Protein 2VEC (pdb70)

Nearest PDB structures (foldseek):
  2vec-assembly1_A  TM=1.004E+00  e=3.385E-46  Escherichia coli
  6uts-assembly1_A  TM=8.144E-01  e=4.642E-18  Escherichia coli K-12
  1tq5-assembly1_A  TM=8.074E-01  e=2.323E-17  Escherichia coli
  4b29-assembly1_A  TM=7.030E-01  e=9.101E-03  Roseovarius nubinhibens ISM
  5cu1-assembly1_A  TM=5.517E-01  e=5.614E-03  Ruegeria pomeroyi DSS-3

CATH classification: 2.60.120.10 (+1 more: 2.60.120.10)

Sequence (226 aa):
ARQCGQADYGWLQARYTFSFGHYFDPKLLGYASLRVLNQEVLAPGAAFQPRTYPKVDILNVILDGEAEYRDSEGNHVQASAGEALLLSTQPGVSYSEHNLSKDKPLTRMQLWLDAPQRENPLIQKLALNMGKQQLIASPEGAMGSLQLRQQVWLHHIVLDKGESANFQLHGPRAYLQSIHHGKFHALTHHEEKAALTCGDGAFIRDEANITLVADSPLRALLIDLPV

Radius of gyration: 17.03 Å; Cα contacts (8 Å, |Δi|>4): 639; chains: 1; bounding box: 42×50×39 Å

B-factor: mean 39.56, std 14.58, range [19.41, 97.97]

Secondary structure (DSSP, 8-state):
----SSS-TTGGG--EEEE-PPP-BTTB-S---EEEEEEEEE-TT-EEEEE--SSEEEEEEEEESEEEEEETTS-EEEEETTEEEEE---TT--EEEEE--SSS-EEEEEEEEE---S---SEEEEE---SSEEEEEESS-GGGPEEPSSS-EEEEEEE-TT-EEEEE-SSSEEEEEEEES-EEEEETTEEEEEE-TT-EEEEES-SEEEEEESSSEEEEEEEE--

Organism: Escherichia coli (strain K12) (NCBI:txid83333)

Structure (mmCIF, N/CA/C/O backbone):
data_2VEC
#
_entry.id   2VEC
#
_cell.length_a   57.648
_cell.length_b   57.648
_cell.length_c   162.092
_cell.angle_alpha   90.00
_cell.angle_beta   90.00
_cell.angle_gamma   90.00
#
_symmetry.space_group_name_H-M   'P 43 21 2'
#
loop_
_entity.id
_entity.type
_entity.pdbx_description
1 polymer 'PIRIN-LIKE PROTEIN YHAK'
2 non-polymer 'CHLORIDE ION'
3 water water
#
loop_
_atom_site.group_PDB
_atom_site.id
_atom_site.type_symbol
_atom_site.label_atom_id
_atom_site.label_alt_id
_atom_site.label_comp_id
_atom_site.label_asym_id
_atom_site.label_entity_id
_atom_site.label_seq_id
_atom_site.pdbx_PDB_ins_code
_atom_site.Cartn_x
_atom_site.Cartn_y
_atom_site.Cartn_z
_atom_site.occupancy
_atom_site.B_iso_or_equiv
_atom_site.auth_seq_id
_atom_site.auth_comp_id
_atom_site.auth_asym_id
_atom_site.auth_atom_id
_atom_site.pdbx_PDB_model_num
ATOM 1 N N . ALA A 1 30 ? -3.220 7.273 89.094 1.00 70.00 7 ALA A N 1
ATOM 2 C CA . ALA A 1 30 ? -3.460 8.621 89.693 1.00 71.89 7 ALA A CA 1
ATOM 3 C C . ALA A 1 30 ? -4.380 9.449 88.778 1.00 70.49 7 ALA A C 1
ATOM 4 O O . ALA A 1 30 ? -4.302 10.685 88.732 1.00 72.65 7 ALA A O 1
ATOM 6 N N . ARG A 1 31 ? -5.234 8.732 88.042 1.00 67.33 8 ARG A N 1
ATOM 7 C CA . ARG A 1 31 ? -6.377 9.297 87.308 1.00 65.06 8 ARG A CA 1
ATOM 8 C C . ARG A 1 31 ? -7.524 9.430 88.312 1.00 66.51 8 ARG A C 1
ATOM 9 O O . ARG A 1 31 ? -7.829 8.473 89.025 1.00 66.42 8 ARG A O 1
ATOM 17 N N . GLN A 1 32 ? -8.167 10.594 88.385 1.00 67.41 9 GLN A N 1
ATOM 18 C CA . GLN A 1 32 ? -9.097 10.793 89.500 1.00 69.24 9 GLN A CA 1
ATOM 19 C C . GLN A 1 32 ? -10.549 10.293 89.433 1.00 67.58 9 GLN A C 1
ATOM 20 O O . GLN A 1 32 ? -11.035 9.773 90.455 1.00 68.70 9 GLN A O 1
ATOM 26 N N . CYS A 1 33 ? -11.232 10.420 88.284 1.00 64.33 10 CYS A N 1
ATOM 27 C CA . CYS A 1 33 ? -12.618 9.896 88.122 1.00 63.48 10 CYS A CA 1
ATOM 28 C C . CYS A 1 33 ? -13.563 10.572 89.165 1.00 66.83 10 CYS A C 1
ATOM 29 O O . CYS A 1 33 ? -13.082 11.275 90.057 1.00 70.09 10 CYS A O 1
ATOM 32 N N . GLY A 1 34 ? -14.885 10.416 89.076 1.00 67.46 11 GLY A N 1
ATOM 33 C CA . GLY A 1 34 ? -15.565 9.682 88.028 1.00 65.94 11 GLY A CA 1
ATOM 34 C C . GLY A 1 34 ? -16.401 10.544 87.115 1.00 66.26 11 GLY A C 1
ATOM 35 O O . GLY A 1 34 ? -16.469 10.269 85.881 1.00 64.32 11 GLY A O 1
ATOM 36 N N . GLN A 1 35 ? -17.022 11.567 87.729 1.00 68.80 12 GLN A N 1
ATOM 37 C CA . GLN A 1 35 ? -17.987 12.468 87.071 1.00 69.11 12 GLN A CA 1
ATOM 38 C C . GLN A 1 35 ? -17.387 13.247 85.917 1.00 67.75 12 GLN A C 1
ATOM 39 O O . GLN A 1 35 ? -17.913 13.191 84.798 1.00 67.48 12 GLN A O 1
ATOM 45 N N . ALA A 1 36 ? -16.287 13.950 86.183 1.00 66.85 13 ALA A N 1
ATOM 46 C CA . ALA A 1 36 ? -15.555 14.665 85.134 1.00 64.43 13 ALA A CA 1
ATOM 47 C C . ALA A 1 36 ? -14.510 13.782 84.441 1.00 60.46 13 ALA A C 1
ATOM 48 O O . ALA A 1 36 ? -14.306 13.907 83.232 1.00 58.56 13 ALA A O 1
ATOM 50 N N . ASP A 1 37 ? -13.867 12.897 85.210 1.00 58.05 14 ASP A N 1
ATOM 51 C CA . ASP A 1 37 ? -12.740 12.085 84.722 1.00 55.05 14 ASP A CA 1
ATOM 52 C C . ASP A 1 37 ? -11.731 13.010 83.999 1.00 55.40 14 ASP A C 1
ATOM 53 O O . ASP A 1 37 ? -11.325 12.748 82.861 1.00 53.22 14 ASP A O 1
ATOM 58 N N . TYR A 1 38 ? -11.327 14.090 84.685 1.00 57.51 15 TYR A N 1
ATOM 59 C CA . TYR A 1 38 ? -10.714 15.244 84.014 1.00 59.13 15 TYR A CA 1
ATOM 60 C C . TYR A 1 38 ? -9.524 14.946 83.102 1.00 56.94 15 TYR A C 1
ATOM 61 O O . TYR A 1 38 ? -9.490 15.423 81.957 1.00 57.74 15 TYR A O 1
ATOM 70 N N . GLY A 1 39 ? -8.565 14.170 83.592 1.00 54.92 16 GLY A N 1
ATOM 71 C CA . GLY A 1 39 ? -7.360 13.909 82.820 1.00 52.32 16 GLY A CA 1
ATOM 72 C C . GLY A 1 39 ? -7.383 12.658 81.962 1.00 48.32 16 GLY A C 1
ATOM 73 O O . GLY A 1 39 ? -6.329 12.064 81.716 1.00 47.88 16 GLY A O 1
ATOM 74 N N . TRP A 1 40 ? -8.563 12.256 81.479 1.00 45.13 17 TRP A N 1
ATOM 75 C CA . TRP A 1 40 ? -8.660 11.034 80.654 1.00 41.65 17 TRP A CA 1
ATOM 76 C C . TRP A 1 40 ? -7.780 11.088 79.403 1.00 39.98 17 TRP A C 1
ATOM 77 O O . TRP A 1 40 ? -7.295 10.044 78.922 1.00 39.29 17 TRP A O 1
ATOM 88 N N . LEU A 1 41 ? -7.619 12.288 78.834 1.00 40.27 18 LEU A N 1
ATOM 89 C CA . LEU A 1 41 ? -6.845 12.427 77.593 1.00 39.62 18 LEU A CA 1
ATOM 90 C C . LEU A 1 41 ? -5.344 12.334 77.861 1.00 40.97 18 LEU A C 1
ATOM 91 O O . LEU A 1 41 ? -4.555 12.200 76.924 1.00 41.99 18 LEU A O 1
ATOM 96 N N . GLN A 1 42 ? -4.945 12.434 79.128 1.00 41.53 19 GLN A N 1
ATOM 97 C CA . GLN A 1 42 ? -3.546 12.247 79.499 1.00 43.59 19 GLN A CA 1
ATOM 98 C C . GLN A 1 42 ? -3.239 10.828 79.954 1.00 42.14 19 GLN A C 1
ATOM 99 O O . GLN A 1 42 ? -2.092 10.507 80.239 1.00 42.82 19 GLN A O 1
ATOM 105 N N . ALA A 1 43 ? -4.250 9.963 80.024 1.00 39.94 20 ALA A N 1
ATOM 106 C CA . ALA A 1 43 ? -4.000 8.632 80.573 1.00 39.63 20 ALA A CA 1
ATOM 107 C C . ALA A 1 43 ? -3.202 7.787 79.561 1.00 39.29 20 ALA A C 1
ATOM 108 O O . ALA A 1 43 ? -3.380 7.934 78.339 1.00 37.52 20 ALA A O 1
ATOM 110 N N . ARG A 1 44 ? -2.290 6.955 80.070 1.00 39.07 21 ARG A N 1
ATOM 111 C CA . ARG A 1 44 ? -1.492 6.062 79.219 1.00 39.39 21 ARG A CA 1
ATOM 112 C C . ARG A 1 44 ? -1.492 4.677 79.876 1.00 36.50 21 ARG A C 1
ATOM 113 O O . ARG A 1 44 ? -1.118 4.573 81.048 1.00 36.57 21 ARG A O 1
ATOM 121 N N . TYR A 1 45 ? -1.895 3.629 79.144 1.00 33.12 22 TYR A N 1
ATOM 122 C CA . TYR A 1 45 ? -1.944 2.284 79.683 1.00 32.00 22 TYR A CA 1
ATOM 123 C C . TYR A 1 45 ? -1.974 1.272 78.557 1.00 30.52 22 TYR A C 1
ATOM 124 O O . TYR A 1 45 ? -2.403 1.619 77.458 1.00 28.35 22 TYR A O 1
ATOM 133 N N . THR A 1 46 ? -1.501 0.049 78.828 1.00 29.49 23 THR A N 1
ATOM 134 C CA . THR A 1 46 ? -1.553 -1.061 77.858 1.00 28.85 23 THR A CA 1
ATOM 135 C C . THR A 1 46 ? -2.044 -2.382 78.488 1.00 28.25 23 THR A C 1
ATOM 136 O O . THR A 1 46 ? -1.415 -2.855 79.454 1.00 30.18 23 THR A O 1
ATOM 140 N N . PHE A 1 47 ? -3.157 -2.937 77.966 1.00 27.72 24 PHE A N 1
ATOM 141 C CA . PHE A 1 47 ? -3.642 -4.256 78.363 1.00 27.46 24 PHE A CA 1
ATOM 142 C C . PHE A 1 47 ? -3.081 -5.211 77.299 1.00 26.01 24 PHE A C 1
ATOM 143 O O . PHE A 1 47 ? -3.213 -4.908 76.122 1.00 24.36 24 PHE A O 1
ATOM 151 N N . SER A 1 48 ? -2.499 -6.327 77.713 1.00 24.65 25 SER A N 1
ATOM 152 C CA . SER A 1 48 ? -2.070 -7.390 76.788 1.00 24.88 25 SER A CA 1
ATOM 153 C C . SER A 1 48 ? -2.785 -8.661 77.182 1.00 22.89 25 SER A C 1
ATOM 154 O O . SER A 1 48 ? -2.645 -9.096 78.337 1.00 23.18 25 SER A O 1
ATOM 157 N N . PHE A 1 49 ? -3.567 -9.230 76.257 1.00 22.90 26 PHE A N 1
ATOM 158 C CA . PHE A 1 49 ? -4.361 -10.433 76.527 1.00 23.02 26 PHE A CA 1
ATOM 159 C C . PHE A 1 49 ? -3.986 -11.608 75.646 1.00 23.88 26 PHE A C 1
ATOM 160 O O . PHE A 1 49 ? -3.507 -11.443 74.515 1.00 22.95 26 PHE A O 1
ATOM 168 N N . GLY A 1 50 ? -4.259 -12.788 76.188 1.00 23.77 27 GLY A N 1
ATOM 169 C CA . GLY A 1 50 ? -4.013 -14.051 75.528 1.00 24.48 27 GLY A CA 1
ATOM 170 C C . GLY A 1 50 ? -4.975 -14.396 74.404 1.00 23.79 27 GLY A C 1
ATOM 171 O O . GLY A 1 50 ? -5.955 -13.695 74.190 1.00 24.89 27 GLY A O 1
ATOM 172 N N . HIS A 1 51 ? -4.661 -15.491 73.716 1.00 24.96 28 HIS A N 1
ATOM 173 C CA . HIS A 1 51 ? -5.438 -16.008 72.591 1.00 26.15 28 HIS A CA 1
ATOM 1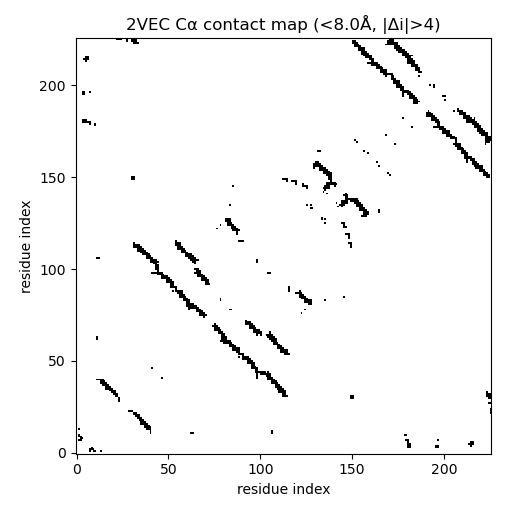74 C C . HIS A 1 51 ? -6.309 -17.162 73.051 1.00 26.39 28 HIS A C 1
ATOM 175 O O . HIS A 1 51 ? -5.795 -18.230 73.467 1.00 26.94 28 HIS A O 1
ATOM 182 N N . TYR A 1 52 ? -7.627 -17.013 72.870 1.00 25.77 29 TYR A N 1
ATOM 183 C CA . TYR A 1 52 ? -8.562 -18.076 73.310 1.00 26.79 29 TYR A CA 1
ATOM 184 C C . TYR A 1 52 ? -8.754 -19.218 72.288 1.00 26.99 29 TYR A C 1
ATOM 185 O O . TYR A 1 52 ? -8.642 -19.006 71.096 1.00 27.94 29 TYR A O 1
ATOM 194 N N . PHE A 1 53 ? -9.035 -20.414 72.785 1.00 29.04 30 PHE A N 1
ATOM 195 C CA . PHE A 1 53 ? -9.308 -21.577 71.953 1.00 31.11 30 PHE A CA 1
ATOM 196 C C . PHE A 1 53 ? -10.591 -22.195 72.492 1.00 32.54 30 PHE A C 1
ATOM 197 O O . PHE A 1 53 ? -10.899 -22.067 73.686 1.00 30.30 30 PHE A O 1
ATOM 205 N N . ASP A 1 54 ? -11.319 -22.904 71.615 1.00 32.94 31 ASP A N 1
ATOM 206 C CA . ASP A 1 54 ? -12.552 -23.620 72.001 1.00 35.21 31 ASP A CA 1
ATOM 207 C C . ASP A 1 54 ? -12.658 -24.718 70.929 1.00 37.43 31 ASP A C 1
ATOM 208 O O . ASP A 1 54 ? -12.599 -24.413 69.739 1.00 37.57 31 ASP A O 1
ATOM 213 N N . PRO A 1 55 ? -12.795 -25.977 71.342 1.00 39.33 32 PRO A N 1
ATOM 214 C CA . PRO A 1 55 ? -12.844 -27.034 70.330 1.00 41.33 32 PRO A CA 1
ATOM 215 C C . PRO A 1 55 ? -14.054 -26.893 69.393 1.00 41.23 32 PRO A C 1
ATOM 216 O O . PRO A 1 55 ? -14.075 -27.513 68.336 1.00 42.28 32 PRO A O 1
ATOM 220 N N . LYS A 1 56 ? -15.049 -26.087 69.774 1.00 39.00 33 LYS A N 1
ATOM 221 C CA . LYS A 1 56 ? -16.247 -25.972 68.938 1.00 40.14 33 LYS A CA 1
ATOM 222 C C . LYS A 1 56 ? -16.220 -24.706 68.079 1.00 36.25 33 LYS A C 1
ATOM 223 O O . LYS A 1 56 ? -17.106 -24.478 67.276 1.00 35.59 33 LYS A O 1
ATOM 229 N N . LEU A 1 57 ? -15.163 -23.917 68.238 1.00 32.75 34 LEU A N 1
ATOM 230 C CA . LEU A 1 57 ? -15.040 -22.658 67.540 1.00 32.49 34 LEU A CA 1
ATOM 231 C C . LEU A 1 57 ? -13.580 -22.508 67.142 1.00 32.90 34 LEU A C 1
ATOM 232 O O . LEU A 1 57 ? -12.737 -22.011 67.917 1.00 32.72 34 LEU A O 1
ATOM 237 N N . LEU A 1 58 ? -13.288 -22.969 65.940 1.00 34.61 35 LEU A N 1
ATOM 238 C CA . LEU A 1 58 ? -11.918 -23.179 65.498 1.00 35.33 35 LEU A CA 1
ATOM 239 C C . LEU A 1 58 ? -11.338 -22.040 64.667 1.00 32.79 35 LEU A C 1
ATOM 240 O O . LEU A 1 58 ? -11.904 -21.625 63.649 1.00 32.69 35 LEU A O 1
ATOM 245 N N . GLY A 1 59 ? -10.183 -21.569 65.111 1.00 33.44 36 GLY A N 1
ATOM 246 C CA . GLY A 1 59 ? -9.358 -20.644 64.337 1.00 32.91 36 GLY A CA 1
ATOM 247 C C . GLY A 1 59 ? -9.732 -19.175 64.449 1.00 32.30 36 GLY A C 1
ATOM 248 O O . GLY A 1 59 ? -9.244 -18.330 63.693 1.00 34.42 36 GLY A O 1
ATOM 249 N N . TYR A 1 60 ? -10.609 -18.855 65.371 1.00 30.62 37 TYR A N 1
ATOM 250 C CA . TYR A 1 60 ? -11.064 -17.488 65.517 1.00 28.40 37 TYR A CA 1
ATOM 251 C C . TYR A 1 60 ? -10.092 -16.598 66.304 1.00 27.13 37 TYR A C 1
ATOM 252 O O . TYR A 1 60 ? -9.313 -17.095 67.140 1.00 26.66 37 TYR A O 1
ATOM 261 N N . ALA A 1 61 ? -10.232 -15.289 66.087 1.00 26.60 38 ALA A N 1
ATOM 262 C CA . ALA A 1 61 ? -9.363 -14.247 66.678 1.00 25.25 38 ALA A CA 1
ATOM 263 C C . ALA A 1 61 ? -9.726 -13.838 68.087 1.00 25.01 38 ALA A C 1
ATOM 264 O O . ALA A 1 61 ? -10.931 -13.909 68.505 1.00 24.93 38 ALA A O 1
ATOM 266 N N . SER A 1 62 ? -8.703 -13.357 68.804 1.00 22.92 39 SER A N 1
ATOM 267 C CA . SER A 1 62 ? -8.845 -12.723 70.117 1.00 21.73 39 SER A CA 1
ATOM 268 C C . SER A 1 62 ? -8.392 -11.258 70.080 1.00 20.47 39 SER A C 1
ATOM 269 O O . SER A 1 62 ? -7.617 -10.865 69.191 1.00 21.76 39 SER A O 1
ATOM 272 N N . LEU A 1 63 ? -8.923 -10.468 71.002 1.00 21.18 40 LEU A N 1
ATOM 273 C CA . LEU A 1 63 ? -8.387 -9.141 71.357 1.00 20.86 40 LEU A CA 1
ATOM 274 C C . LEU A 1 63 ? -7.036 -9.328 72.046 1.00 20.90 40 LEU A C 1
ATOM 275 O O . LEU A 1 63 ? -6.995 -9.936 73.121 1.00 22.60 40 LEU A O 1
ATOM 280 N N . ARG A 1 64 ? -5.948 -8.883 71.416 1.00 19.41 41 ARG A N 1
ATOM 281 C CA . ARG A 1 64 ? -4.585 -9.133 71.960 1.00 20.08 41 ARG A CA 1
ATOM 282 C C . ARG A 1 64 ? -3.967 -7.964 72.736 1.00 20.87 41 ARG A C 1
ATOM 283 O O . ARG A 1 64 ? -3.178 -8.148 73.657 1.00 22.11 41 ARG A O 1
ATOM 291 N N . VAL A 1 65 ? -4.331 -6.745 72.368 1.00 20.57 42 VAL A N 1
ATOM 292 C CA . VAL A 1 65 ? -3.807 -5.586 73.085 1.00 21.32 42 VAL A CA 1
ATOM 293 C C . VAL A 1 65 ? -4.925 -4.562 73.064 1.00 21.40 42 VAL A C 1
ATOM 294 O O . VAL A 1 65 ? -5.641 -4.467 72.064 1.00 22.49 42 VAL A O 1
ATOM 298 N N . LEU A 1 66 ? -5.093 -3.823 74.160 1.00 22.13 43 LEU A N 1
ATOM 299 C CA . LEU A 1 66 ? -5.849 -2.571 74.106 1.00 22.99 43 LEU A CA 1
ATOM 300 C C . LEU A 1 66 ? -5.008 -1.537 74.829 1.00 24.04 43 LEU A C 1
ATOM 301 O O . LEU A 1 66 ? -4.578 -1.721 76.000 1.00 24.29 43 LEU A O 1
ATOM 306 N N . ASN A 1 67 ? -4.687 -0.469 74.129 1.00 24.51 44 ASN A N 1
ATOM 307 C CA . ASN A 1 67 ? -3.838 0.527 74.762 1.00 28.23 44 ASN A CA 1
ATOM 308 C C . ASN A 1 67 ? -4.314 1.932 74.543 1.00 28.74 44 ASN A C 1
ATOM 309 O O . ASN A 1 67 ? -5.141 2.180 73.658 1.00 28.36 44 ASN A O 1
ATOM 314 N N . GLN A 1 68 ? -3.857 2.831 75.392 1.00 28.52 45 GLN A N 1
ATOM 315 C CA . GLN A 1 68 ? -4.056 4.243 75.154 1.00 30.44 45 GLN A CA 1
ATOM 316 C C . GLN A 1 68 ? -2.713 4.898 75.339 1.00 31.69 45 GLN A C 1
ATOM 317 O O . GLN A 1 68 ? -2.024 4.644 76.326 1.00 32.57 45 GLN A O 1
ATOM 323 N N . GLU A 1 69 ? -2.308 5.694 74.358 1.00 34.01 46 GLU A N 1
ATOM 324 C CA . GLU A 1 69 ? -0.990 6.310 74.379 1.00 37.11 46 GLU A CA 1
ATOM 325 C C . GLU A 1 69 ? -1.116 7.784 74.088 1.00 38.41 46 GLU A C 1
ATOM 326 O O . GLU A 1 69 ? -2.080 8.218 73.443 1.00 36.23 46 GLU A O 1
ATOM 332 N N . VAL A 1 70 ? -0.160 8.549 74.607 1.00 40.75 47 VAL A N 1
ATOM 333 C CA . VAL A 1 70 ? -0.087 9.985 74.381 1.00 43.07 47 VAL A CA 1
ATOM 334 C C . VAL A 1 70 ? 1.282 10.265 73.772 1.00 46.37 47 VAL A C 1
ATOM 335 O O . VAL A 1 70 ? 2.290 9.909 74.370 1.00 48.78 47 VAL A O 1
ATOM 339 N N . LEU A 1 71 ? 1.309 10.890 72.591 1.00 48.17 48 LEU A N 1
ATOM 340 C CA . LEU A 1 71 ? 2.544 11.387 71.958 1.00 52.50 48 LEU A CA 1
ATOM 341 C C . LEU A 1 71 ? 2.664 12.904 72.110 1.00 55.36 48 LEU A C 1
ATOM 342 O O . LEU A 1 71 ? 1.716 13.630 71.792 1.00 54.03 48 LEU A O 1
ATOM 347 N N . ALA A 1 72 ? 3.831 13.376 72.572 1.00 59.06 49 ALA A N 1
ATOM 348 C CA . ALA A 1 72 ? 4.103 14.811 72.763 1.00 62.60 49 ALA A CA 1
ATOM 349 C C . ALA A 1 72 ? 4.180 15.578 71.423 1.00 64.51 49 ALA A C 1
ATOM 350 O O . ALA A 1 72 ? 4.449 14.962 70.375 1.00 64.48 49 ALA A O 1
ATOM 352 N N . PRO A 1 73 ? 3.917 16.910 71.442 1.00 66.88 50 PRO A N 1
ATOM 353 C CA . PRO A 1 73 ? 4.168 17.768 70.256 1.00 69.73 50 PRO A CA 1
ATOM 354 C C . PRO A 1 73 ? 5.467 17.392 69.513 1.00 72.30 50 PRO A C 1
ATOM 355 O O . PRO A 1 73 ? 6.501 17.162 70.164 1.00 73.89 50 PRO A O 1
ATOM 359 N N . GLY A 1 74 ? 5.400 17.272 68.175 1.00 73.23 51 GLY A N 1
ATOM 360 C CA . GLY A 1 74 ? 6.584 16.821 67.404 1.00 76.21 51 GLY A CA 1
ATOM 361 C C . GLY A 1 74 ? 6.940 15.313 67.445 1.00 75.22 51 GLY A C 1
ATOM 362 O O . GLY A 1 74 ? 7.702 14.845 66.593 1.00 76.70 51 GLY A O 1
ATOM 363 N N . ALA A 1 75 ? 6.405 14.553 68.416 1.00 72.78 52 ALA A N 1
ATOM 364 C CA . ALA A 1 75 ? 6.873 13.177 68.687 1.00 72.07 52 ALA A CA 1
ATOM 365 C C . ALA A 1 75 ? 6.402 12.130 67.675 1.00 70.55 52 ALA A C 1
ATOM 366 O O . ALA A 1 75 ? 5.483 12.379 66.888 1.00 69.02 52 ALA A O 1
ATOM 368 N N . ALA A 1 76 ? 7.029 10.951 67.714 1.00 71.37 53 ALA A N 1
ATOM 369 C CA . ALA A 1 76 ? 6.802 9.915 66.705 1.00 71.12 53 ALA A CA 1
ATOM 370 C C . ALA A 1 76 ? 7.466 8.587 67.058 1.00 71.49 53 ALA A C 1
ATOM 371 O O . ALA A 1 76 ? 8.696 8.493 67.083 1.00 74.97 53 ALA A O 1
ATOM 373 N N . PHE A 1 77 ? 6.652 7.561 67.293 1.00 69.07 54 PHE A N 1
ATOM 374 C CA . PHE A 1 77 ? 7.150 6.204 67.533 1.00 69.00 54 PHE A CA 1
ATOM 375 C C . PHE A 1 77 ? 8.006 5.694 66.377 1.00 71.11 54 PHE A C 1
ATOM 376 O O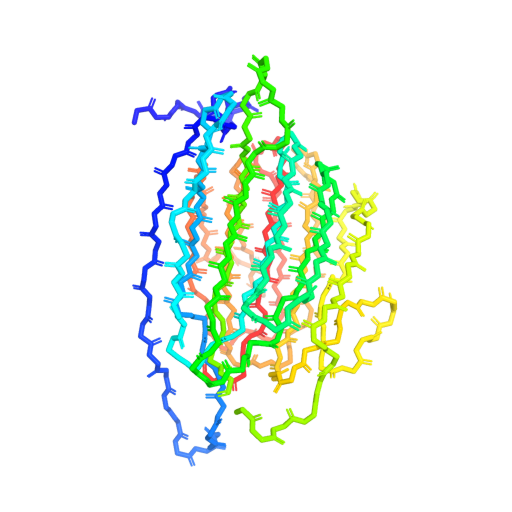 . PHE A 1 77 ? 7.779 6.050 65.209 1.00 71.73 54 PHE A O 1
ATOM 384 N N . GLN A 1 78 ? 8.993 4.859 66.696 1.00 72.32 55 GLN A N 1
ATOM 385 C CA . GLN A 1 78 ? 9.874 4.324 65.655 1.00 74.40 55 GLN A CA 1
ATOM 386 C C . GLN A 1 78 ? 9.184 3.171 64.917 1.00 70.52 55 GLN A C 1
ATOM 387 O O . GLN A 1 78 ? 8.371 2.449 65.517 1.00 67.92 55 GLN A O 1
ATOM 393 N N . PRO A 1 79 ? 9.490 3.002 63.613 1.00 70.64 56 PRO A N 1
ATOM 394 C CA . PRO A 1 79 ? 8.815 1.979 62.807 1.00 67.44 56 PRO A CA 1
ATOM 395 C C . PRO A 1 79 ? 8.935 0.601 63.435 1.00 64.81 56 PRO A C 1
ATOM 396 O O . PRO A 1 79 ? 9.955 0.291 64.055 1.00 66.99 56 PRO A O 1
ATOM 400 N N . ARG A 1 80 ? 7.906 -0.215 63.264 1.00 59.98 57 ARG A N 1
ATOM 401 C CA . ARG A 1 80 ? 7.866 -1.548 63.852 1.00 57.11 57 ARG A CA 1
ATOM 402 C C . ARG A 1 80 ? 7.033 -2.504 63.001 1.00 54.54 57 ARG A C 1
ATOM 403 O O . ARG A 1 80 ? 6.115 -2.093 62.276 1.00 51.95 57 ARG A O 1
ATOM 411 N N . THR A 1 81 ? 7.376 -3.780 63.089 1.00 53.84 58 THR A N 1
ATOM 412 C CA . THR A 1 81 ? 6.566 -4.816 62.485 1.00 51.80 58 THR A CA 1
ATOM 413 C C . THR A 1 81 ? 5.538 -5.248 63.530 1.00 48.56 58 THR A C 1
ATOM 414 O O . THR A 1 81 ? 5.663 -4.910 64.709 1.00 47.60 58 THR A O 1
ATOM 418 N N . TYR A 1 82 ? 4.505 -5.952 63.087 1.00 46.35 59 TYR A N 1
ATOM 419 C CA . TYR A 1 82 ? 3.466 -6.425 63.986 1.00 43.87 59 TYR A CA 1
ATOM 420 C C . TYR A 1 82 ? 3.349 -7.950 63.860 1.00 44.69 59 TYR A C 1
ATOM 421 O O . TYR A 1 82 ? 3.586 -8.504 62.781 1.00 46.13 59 TYR A O 1
ATOM 430 N N . PRO A 1 83 ? 2.996 -8.636 64.964 1.00 44.30 60 PRO A N 1
ATOM 431 C CA . PRO A 1 83 ? 2.907 -10.100 64.973 1.00 43.75 60 PRO A CA 1
ATOM 432 C C . PRO A 1 83 ? 1.542 -10.698 64.563 1.00 42.20 60 PRO A C 1
ATOM 433 O O . PRO A 1 83 ? 0.806 -11.156 65.454 1.00 43.07 60 PRO A O 1
ATOM 437 N N . LYS A 1 84 ? 1.200 -10.724 63.277 1.00 40.72 61 LYS A N 1
ATOM 438 C CA . LYS A 1 84 ? -0.076 -11.352 62.789 1.00 38.88 61 LYS A CA 1
ATOM 439 C C . LYS A 1 84 ? -1.316 -10.786 63.503 1.00 33.83 61 LYS A C 1
ATOM 440 O O . LYS A 1 84 ? -2.155 -11.517 64.016 1.00 31.02 61 LYS A O 1
ATOM 446 N N . VAL A 1 85 ? -1.396 -9.465 63.514 1.00 32.07 62 VAL A N 1
ATOM 447 C CA . VAL A 1 85 ? -2.514 -8.756 64.117 1.00 29.84 62 VAL A CA 1
ATOM 448 C C . VAL A 1 85 ? -2.858 -7.568 63.225 1.00 29.98 62 VAL A C 1
ATOM 449 O O . VAL A 1 85 ? -1.985 -7.045 62.527 1.00 33.25 62 VAL A O 1
ATOM 453 N N . ASP A 1 86 ? -4.121 -7.176 63.244 1.00 27.20 63 ASP A N 1
ATOM 454 C CA . ASP A 1 86 ? -4.548 -5.930 62.629 1.00 26.82 63 ASP A CA 1
ATOM 455 C C . ASP A 1 86 ? -4.716 -4.914 63.711 1.00 26.80 63 ASP A C 1
ATOM 456 O O . ASP A 1 86 ? -5.007 -5.259 64.863 1.00 25.51 63 ASP A O 1
ATOM 461 N N . ILE A 1 87 ? -4.551 -3.652 63.327 1.00 25.23 64 ILE A N 1
ATOM 462 C CA . ILE A 1 87 ? -4.457 -2.563 64.311 1.00 26.66 64 ILE A CA 1
ATOM 463 C C . ILE A 1 87 ? -5.615 -1.625 64.081 1.00 26.30 64 ILE A C 1
ATOM 464 O O . ILE A 1 87 ? -5.805 -1.142 62.969 1.00 27.14 64 ILE A O 1
ATOM 469 N N . LEU A 1 88 ? -6.383 -1.336 65.119 1.00 25.39 65 LEU A N 1
ATOM 470 C CA . LEU A 1 88 ? -7.443 -0.349 64.982 1.00 26.35 65 LEU A CA 1
ATOM 471 C C . LEU A 1 88 ? -7.189 0.778 65.947 1.00 26.15 65 LEU A C 1
ATO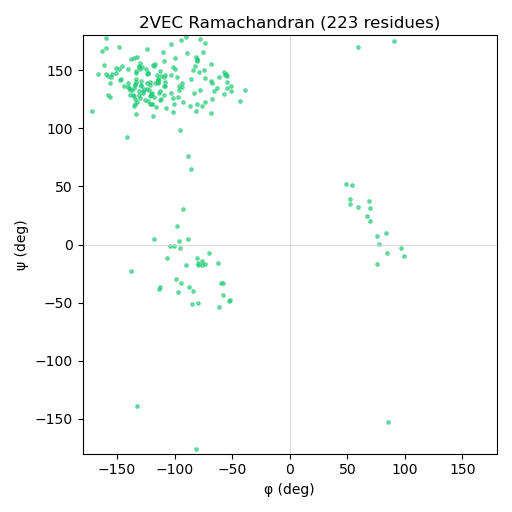M 472 O O . LEU A 1 88 ? -7.112 0.541 67.162 1.00 26.32 65 LEU A O 1
ATOM 477 N N . ASN A 1 89 ? -7.056 2.000 65.415 1.00 26.38 66 ASN A N 1
ATOM 478 C CA . ASN A 1 89 ? -6.778 3.182 66.198 1.00 28.04 66 ASN A CA 1
ATOM 479 C C . ASN A 1 89 ? -8.012 4.072 66.263 1.00 29.27 66 ASN A C 1
ATOM 480 O O . ASN A 1 89 ? -8.696 4.299 65.243 1.00 29.43 66 ASN A O 1
ATOM 485 N N . VAL A 1 90 ? -8.290 4.585 67.446 1.00 27.04 67 VAL A N 1
ATOM 486 C CA . VAL A 1 90 ? -9.355 5.518 67.628 1.00 27.12 67 VAL A CA 1
ATOM 487 C C . VAL A 1 90 ? -8.640 6.755 68.138 1.00 29.15 67 VAL A C 1
ATOM 488 O O . VAL A 1 90 ? -8.052 6.745 69.225 1.00 29.43 67 VAL A O 1
ATOM 492 N N . ILE A 1 91 ? -8.606 7.774 67.300 1.00 29.26 68 ILE A N 1
ATOM 493 C CA . ILE A 1 91 ? -7.989 9.046 67.693 1.00 30.68 68 ILE A CA 1
ATOM 494 C C . ILE A 1 91 ? -8.912 9.805 68.629 1.00 30.10 68 ILE A C 1
ATOM 495 O O . ILE A 1 91 ? -10.015 10.186 68.255 1.00 32.48 68 ILE A O 1
ATOM 500 N N . LEU A 1 92 ? -8.419 10.049 69.834 1.00 29.46 69 LEU A N 1
ATOM 501 C CA . LEU A 1 92 ? -9.142 10.772 70.874 1.00 30.09 69 LEU A CA 1
ATOM 502 C C . LEU A 1 92 ? -8.818 12.255 70.916 1.00 33.28 69 LEU A C 1
ATOM 503 O O . LEU A 1 92 ? -9.682 13.051 71.280 1.00 33.45 69 LEU A O 1
ATOM 508 N N . ASP A 1 93 ? -7.582 12.635 70.596 1.00 34.47 70 ASP A N 1
ATOM 509 C CA . ASP A 1 93 ? -7.215 14.056 70.640 1.00 38.99 70 ASP A CA 1
ATOM 510 C C . ASP A 1 93 ? -6.058 14.207 69.717 1.00 40.15 70 ASP A C 1
ATOM 511 O O . ASP A 1 93 ? -5.196 13.338 69.669 1.00 39.91 70 ASP A O 1
ATOM 516 N N . GLY A 1 94 ? -6.069 15.301 68.959 1.00 42.41 71 GLY A N 1
ATOM 517 C CA . GLY A 1 94 ? -4.986 15.618 68.041 1.00 45.77 71 GLY A CA 1
ATOM 518 C C . GLY A 1 94 ? -5.094 14.969 66.669 1.00 45.38 71 GLY A C 1
ATOM 519 O O . GLY A 1 94 ? -6.182 14.665 66.199 1.00 45.00 71 GLY A O 1
ATOM 520 N N . GLU A 1 95 ? -3.945 14.751 66.043 1.00 46.77 72 GLU A N 1
ATOM 521 C CA . GLU A 1 95 ? -3.872 14.280 64.669 1.00 47.79 72 GLU A CA 1
ATOM 522 C C . GLU A 1 95 ? -2.555 13.565 64.477 1.00 47.49 72 GLU A C 1
ATOM 523 O O . GLU A 1 95 ? -1.528 13.938 65.053 1.00 48.58 72 GLU A O 1
ATOM 529 N N . ALA A 1 96 ? -2.579 12.551 63.627 1.00 46.56 73 ALA A N 1
ATOM 530 C CA . ALA A 1 96 ? -1.431 11.697 63.446 1.00 47.15 73 ALA A CA 1
ATOM 531 C C . ALA A 1 96 ? -1.345 11.239 62.006 1.00 47.92 73 ALA A C 1
ATOM 532 O O . ALA A 1 96 ? -2.362 11.156 61.315 1.00 46.85 73 ALA A O 1
ATOM 534 N N . GLU A 1 97 ? -0.129 10.935 61.561 1.00 49.92 74 GLU A N 1
ATOM 535 C CA . GLU A 1 97 ? 0.072 10.295 60.260 1.00 50.66 74 GLU A CA 1
ATOM 536 C C . GLU A 1 97 ? 0.642 8.879 60.444 1.00 48.36 74 GLU A C 1
ATOM 537 O O . GLU A 1 97 ? 1.489 8.652 61.311 1.00 48.11 74 GLU A O 1
ATOM 543 N N . TYR A 1 98 ? 0.155 7.938 59.632 1.00 47.74 75 TYR A N 1
ATOM 544 C CA . TYR A 1 98 ? 0.533 6.521 59.717 1.00 46.82 75 TYR A CA 1
ATOM 545 C C . TYR A 1 98 ? 1.168 6.119 58.411 1.00 49.27 75 TYR A C 1
ATOM 546 O O . TYR A 1 98 ? 0.543 6.258 57.370 1.00 50.91 75 TYR A O 1
ATOM 555 N N . ARG A 1 99 ? 2.416 5.662 58.450 1.00 50.87 76 ARG A N 1
ATOM 556 C CA . ARG A 1 99 ? 3.110 5.285 57.221 1.00 53.14 76 ARG A CA 1
ATOM 557 C C . ARG A 1 99 ? 3.625 3.866 57.310 1.00 52.00 76 ARG A C 1
ATOM 558 O O . ARG A 1 99 ? 3.932 3.372 58.399 1.00 51.67 76 ARG A O 1
ATOM 566 N N . ASP A 1 100 ? 3.722 3.198 56.167 1.00 51.99 77 ASP A N 1
ATOM 567 C CA . ASP A 1 100 ? 4.316 1.878 56.168 1.00 51.61 77 ASP A CA 1
ATOM 568 C C . ASP A 1 100 ? 5.488 1.792 55.195 1.00 55.30 77 ASP A C 1
ATOM 569 O O . ASP A 1 100 ? 5.700 2.701 54.398 1.00 57.25 77 ASP A O 1
ATOM 574 N N . SER A 1 101 ? 6.258 0.717 55.276 1.00 56.14 78 SER A N 1
ATOM 575 C CA . SER A 1 101 ? 7.446 0.585 54.429 1.00 60.43 78 SER A CA 1
ATOM 576 C C . SER A 1 101 ? 7.153 0.369 52.939 1.00 62.60 78 SER A C 1
ATOM 577 O O . SER A 1 101 ? 8.076 0.375 52.124 1.00 65.77 78 SER A O 1
ATOM 580 N N . GLU A 1 102 ? 5.883 0.170 52.586 1.00 61.12 79 GLU A N 1
ATOM 581 C CA . GLU A 1 102 ? 5.471 -0.021 51.188 1.00 63.68 79 GLU A CA 1
ATOM 582 C C . GLU A 1 102 ? 4.979 1.271 50.531 1.00 65.33 79 GLU A C 1
ATOM 583 O O . GLU A 1 102 ? 4.569 1.271 49.363 1.00 66.97 79 GLU A O 1
ATOM 589 N N . GLY A 1 103 ? 5.041 2.376 51.270 1.00 65.43 80 GLY A N 1
ATOM 590 C CA . GLY A 1 103 ? 4.659 3.676 50.723 1.00 67.04 80 GLY A CA 1
ATOM 591 C C . GLY A 1 103 ? 3.252 4.137 51.082 1.00 64.35 80 GLY A C 1
ATOM 592 O O . GLY A 1 103 ? 2.903 5.300 50.826 1.00 65.12 80 GLY A O 1
ATOM 593 N N . ASN A 1 104 ? 2.445 3.245 51.664 1.00 61.03 81 ASN A N 1
ATOM 594 C CA . ASN A 1 104 ? 1.070 3.583 52.045 1.00 58.45 81 ASN A CA 1
ATOM 595 C C . ASN A 1 104 ? 1.037 4.583 53.195 1.00 57.66 81 ASN A C 1
ATOM 596 O O . ASN A 1 104 ? 1.864 4.516 54.106 1.00 58.18 81 ASN A O 1
ATOM 601 N N . HIS A 1 105 ? 0.105 5.530 53.128 1.00 56.92 82 HIS A N 1
ATOM 602 C CA . HIS A 1 105 ? 0.001 6.568 54.152 1.00 55.71 82 HIS A CA 1
ATOM 603 C C . HIS A 1 105 ? -1.440 7.012 54.348 1.00 53.48 82 HIS A C 1
ATOM 604 O O . HIS A 1 105 ? -2.261 6.964 53.421 1.00 53.51 82 HIS A O 1
ATOM 611 N N . VAL A 1 106 ? -1.731 7.458 55.570 1.00 51.03 83 VAL A N 1
ATOM 612 C CA . VAL A 1 106 ? -3.042 7.956 55.913 1.00 48.27 83 VAL A CA 1
ATOM 613 C C . VAL A 1 106 ? -2.864 8.856 57.124 1.00 47.30 83 VAL A C 1
ATOM 614 O O . VAL A 1 106 ? -2.019 8.592 57.970 1.00 46.52 83 VAL A O 1
ATOM 618 N N . GLN A 1 107 ? -3.656 9.917 57.188 1.00 47.64 84 GLN A N 1
ATOM 619 C CA . GLN A 1 107 ? -3.708 10.804 58.352 1.00 48.41 84 GLN A CA 1
ATOM 620 C C . GLN A 1 107 ? -5.034 10.597 59.071 1.00 46.10 84 GLN A C 1
ATOM 621 O O . GLN A 1 107 ? -6.068 10.406 58.426 1.00 46.23 84 GLN A O 1
ATOM 627 N N . ALA A 1 108 ? -5.020 10.679 60.398 1.00 44.68 85 ALA A N 1
ATOM 628 C CA . ALA A 1 108 ? -6.260 10.564 61.176 1.00 43.19 85 ALA A CA 1
ATOM 629 C C . ALA A 1 108 ? -6.317 11.612 62.277 1.00 43.04 85 ALA A C 1
ATOM 630 O O . ALA A 1 108 ? -5.374 11.727 63.024 1.00 44.06 85 ALA A O 1
ATOM 632 N N . SER A 1 109 ? -7.411 12.366 62.356 1.00 44.37 86 SER A N 1
ATOM 633 C CA . SER A 1 109 ? -7.640 13.335 63.452 1.00 44.25 86 SER A CA 1
ATOM 634 C C . SER A 1 109 ? -8.629 12.828 64.505 1.00 41.30 86 SER A C 1
ATOM 635 O O . SER A 1 109 ? -9.263 11.787 64.346 1.00 38.87 86 SER A O 1
ATOM 638 N N . ALA A 1 110 ? -8.760 13.588 65.586 1.00 40.57 87 ALA A N 1
ATOM 639 C CA . ALA A 1 110 ? -9.703 13.263 66.660 1.00 38.19 87 ALA A CA 1
ATOM 640 C C . ALA A 1 110 ? -11.074 13.024 66.046 1.00 36.95 87 ALA A C 1
ATOM 641 O O . ALA A 1 110 ? -11.502 13.788 65.150 1.00 37.63 87 ALA A O 1
ATOM 643 N N . GLY A 1 111 ? -11.753 11.984 66.510 1.00 33.64 88 GLY A N 1
ATOM 644 C CA . GLY A 1 111 ? -13.077 11.688 66.010 1.00 33.14 88 GLY A CA 1
ATOM 645 C C . GLY A 1 111 ? -13.121 10.640 64.903 1.00 31.21 88 GLY A C 1
ATOM 646 O O . GLY A 1 111 ? -14.211 10.296 64.430 1.00 30.22 88 GLY A O 1
ATOM 647 N N . GLU A 1 112 ? -11.944 10.160 64.480 1.00 28.66 89 GLU A N 1
ATOM 648 C CA . GLU A 1 112 ? -11.835 9.141 63.459 1.00 28.75 89 GLU A CA 1
ATOM 649 C C . GLU A 1 112 ? -11.294 7.856 64.041 1.00 27.45 89 GLU A C 1
ATOM 650 O O . GLU A 1 112 ? -10.499 7.896 64.988 1.00 27.64 89 GLU A O 1
ATOM 656 N N . ALA A 1 113 ? -11.723 6.746 63.444 1.00 26.87 90 ALA A N 1
ATOM 657 C CA . ALA A 1 113 ? -11.164 5.429 63.707 1.00 26.78 90 ALA A CA 1
ATOM 658 C C . ALA A 1 113 ? -10.475 4.927 62.425 1.00 28.34 90 ALA A C 1
ATOM 659 O O . ALA A 1 113 ? -10.965 5.143 61.294 1.00 30.18 90 ALA A O 1
ATOM 661 N N . LEU A 1 114 ? -9.342 4.269 62.602 1.00 27.36 91 LEU A N 1
ATOM 662 C CA . LEU A 1 114 ? -8.506 3.835 61.488 1.00 29.00 91 LEU A CA 1
ATOM 663 C C . LEU A 1 114 ? -8.243 2.342 61.668 1.00 28.66 91 LEU A C 1
ATOM 664 O O . LEU A 1 114 ? -7.827 1.940 62.761 1.00 28.24 91 LEU A O 1
ATOM 669 N N . LEU A 1 115 ? -8.415 1.554 60.612 1.00 27.66 92 LEU A N 1
ATOM 670 C CA . LEU A 1 115 ? -8.008 0.157 60.641 1.00 26.74 92 LEU A CA 1
ATOM 671 C C . LEU A 1 115 ? -6.832 -0.090 59.678 1.00 27.27 92 LEU A C 1
ATOM 672 O O . LEU A 1 115 ? -6.902 0.219 58.490 1.00 28.47 92 LEU A O 1
ATOM 677 N N . LEU A 1 116 ? -5.737 -0.631 60.198 1.00 26.72 93 LEU A N 1
ATOM 678 C CA . LEU A 1 116 ? -4.620 -1.069 59.344 1.00 27.82 93 LEU A CA 1
ATOM 679 C C . LEU A 1 116 ? -4.616 -2.577 59.330 1.00 27.55 93 LEU A C 1
ATOM 680 O O . LEU A 1 116 ? -4.448 -3.193 60.384 1.00 26.43 93 LEU A O 1
ATOM 685 N N . SER A 1 117 ? -4.811 -3.160 58.148 1.00 29.32 94 SER A N 1
ATOM 686 C CA . SER A 1 117 ? -4.826 -4.628 57.985 1.00 30.46 94 SER A CA 1
ATOM 687 C C . SER A 1 117 ? -3.414 -4.924 57.582 1.00 32.71 94 SER A C 1
ATOM 688 O O . SER A 1 117 ? -3.035 -4.667 56.437 1.00 35.68 94 SER A O 1
ATOM 691 N N . THR A 1 118 ? -2.604 -5.341 58.555 1.00 32.86 95 THR A N 1
ATOM 692 C CA . THR A 1 118 ? -1.151 -5.296 58.377 1.00 35.74 95 THR A CA 1
ATOM 693 C C . THR A 1 118 ? -0.665 -6.503 57.591 1.00 38.57 95 THR A C 1
ATOM 694 O O . THR A 1 118 ? -1.367 -7.528 57.492 1.00 37.60 95 THR A O 1
ATOM 698 N N . GLN A 1 119 ? 0.539 -6.375 57.051 1.00 41.86 96 GLN A N 1
ATOM 699 C CA . GLN A 1 119 ? 1.104 -7.383 56.171 1.00 45.47 96 GLN A CA 1
ATOM 700 C C . GLN A 1 119 ? 2.444 -7.835 56.720 1.00 47.51 96 GLN A C 1
ATOM 701 O O . GLN A 1 119 ? 3.219 -7.019 57.196 1.00 47.21 96 GLN A O 1
ATOM 707 N N . PRO A 1 120 ? 2.719 -9.147 56.653 1.00 49.75 97 PRO A N 1
ATOM 708 C CA . PRO A 1 120 ? 3.981 -9.766 57.073 1.00 51.82 97 PRO A CA 1
ATOM 709 C C . PRO A 1 120 ? 5.241 -9.016 56.660 1.00 54.32 97 PRO A C 1
ATOM 710 O O . PRO A 1 120 ? 5.447 -8.755 55.474 1.00 55.63 97 PRO A O 1
ATOM 714 N N . GLY A 1 121 ? 6.074 -8.668 57.641 1.00 54.90 98 GLY A N 1
ATOM 715 C CA . GLY A 1 121 ? 7.379 -8.053 57.359 1.00 57.11 98 GLY A CA 1
ATOM 716 C C . GLY A 1 121 ? 7.326 -6.587 56.949 1.00 57.53 98 GLY A C 1
ATOM 717 O O . GLY A 1 121 ? 8.340 -6.013 56.565 1.00 60.84 98 GLY A O 1
ATOM 718 N N . VAL A 1 122 ? 6.150 -5.969 57.023 1.00 54.38 99 VAL A N 1
ATOM 719 C CA . VAL A 1 122 ? 6.036 -4.569 56.661 1.00 54.49 99 VAL A CA 1
ATOM 720 C C . VAL A 1 122 ? 6.190 -3.760 57.954 1.00 53.48 99 VAL A C 1
ATOM 721 O O . VAL A 1 122 ? 5.692 -4.168 58.984 1.00 52.19 99 VAL A O 1
ATOM 725 N N . SER A 1 123 ? 6.909 -2.645 57.901 1.00 55.75 100 SER A N 1
ATOM 726 C CA . SER A 1 123 ? 7.108 -1.784 59.069 1.00 54.93 100 SER A CA 1
ATOM 727 C C . SER A 1 123 ? 6.138 -0.620 59.039 1.00 53.21 100 SER A C 1
ATOM 728 O O . SER A 1 123 ? 5.873 -0.065 57.970 1.00 54.37 100 SER A O 1
ATOM 731 N N . TYR A 1 124 ? 5.671 -0.215 60.221 1.00 49.99 101 TYR A N 1
ATOM 732 C CA . TYR A 1 124 ? 4.631 0.785 60.363 1.00 48.25 101 TYR A CA 1
ATOM 733 C C . TYR A 1 124 ? 5.045 1.874 61.331 1.00 49.64 101 TYR A C 1
ATOM 734 O O . TYR A 1 124 ? 5.576 1.589 62.401 1.00 50.18 101 TYR A O 1
ATOM 743 N N . SER A 1 125 ? 4.767 3.120 60.974 1.00 51.27 102 SER A N 1
ATOM 744 C CA . SER A 1 125 ? 5.144 4.240 61.826 1.00 53.33 102 SER A CA 1
ATOM 745 C C . SER A 1 125 ? 3.963 5.157 62.102 1.00 51.89 102 SER A C 1
ATOM 746 O O . SER A 1 125 ? 3.023 5.241 61.309 1.00 50.98 102 SER A O 1
ATOM 749 N N . GLU A 1 126 ? 4.020 5.838 63.240 1.00 52.17 103 GLU A N 1
ATOM 750 C CA . GLU A 1 126 ? 2.935 6.694 63.685 1.00 51.70 103 GLU A CA 1
ATOM 751 C C . GLU A 1 126 ? 3.550 7.992 64.168 1.00 54.55 103 GLU A C 1
ATOM 752 O O . GLU A 1 126 ? 4.367 7.970 65.084 1.00 55.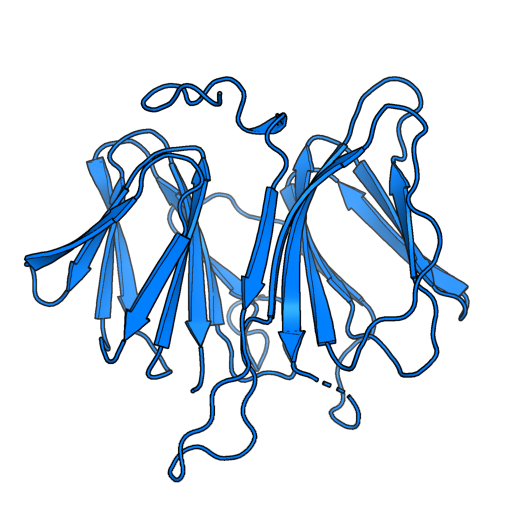45 103 GLU A O 1
ATOM 758 N N . HIS A 1 127 ? 3.192 9.105 63.530 1.00 56.86 104 HIS A N 1
ATOM 759 C CA . HIS A 1 127 ? 3.777 10.416 63.875 1.00 60.97 104 HIS A CA 1
ATOM 760 C C . HIS A 1 127 ? 2.707 11.403 64.285 1.00 59.78 104 HIS A C 1
ATOM 761 O O . HIS A 1 127 ? 1.673 11.507 63.620 1.00 59.47 104 HIS A O 1
ATOM 768 N N . ASN A 1 128 ? 2.973 12.171 65.337 1.00 60.36 105 ASN A N 1
ATOM 769 C CA . ASN A 1 128 ? 2.095 13.272 65.695 1.00 59.83 105 ASN A CA 1
ATOM 770 C C . ASN A 1 128 ? 2.293 14.427 64.692 1.00 63.02 105 ASN A C 1
ATOM 771 O O . ASN A 1 128 ? 3.404 14.919 64.528 1.00 65.04 105 ASN A O 1
ATOM 776 N N . LEU A 1 129 ? 1.213 14.839 64.021 1.00 62.72 106 LEU A N 1
ATOM 777 C CA . LEU A 1 129 ? 1.304 15.888 63.001 1.00 66.53 106 LEU A CA 1
ATOM 778 C C . LEU A 1 129 ? 1.497 17.305 63.553 1.00 69.97 106 LEU A C 1
ATOM 779 O O . LEU A 1 129 ? 1.884 18.210 62.796 1.00 72.65 106 LEU A O 1
ATOM 784 N N . SER A 1 130 ? 1.229 17.515 64.852 1.00 70.09 107 SER A N 1
ATOM 785 C CA . SER A 1 130 ? 1.386 18.860 65.438 1.00 73.48 107 SER A CA 1
ATOM 786 C C . SER A 1 130 ? 2.759 19.100 66.092 1.00 76.58 107 SER A C 1
ATOM 787 O O . SER A 1 130 ? 3.268 18.218 66.805 1.00 76.92 107 SER A O 1
ATOM 790 N N . LYS A 1 131 ? 3.354 20.273 65.836 1.00 81.99 108 LYS A N 1
ATOM 791 C CA . LYS A 1 131 ? 4.637 20.645 66.468 1.00 85.23 108 LYS A CA 1
ATOM 792 C C . LYS A 1 131 ? 4.385 21.369 67.770 1.00 85.91 108 LYS A C 1
ATOM 793 O O . LYS A 1 131 ? 5.279 21.565 68.616 1.00 87.46 108 LYS A O 1
ATOM 799 N N . ASP A 1 132 ? 3.137 21.851 67.921 1.00 84.78 109 ASP A N 1
ATOM 800 C CA . ASP A 1 132 ? 2.649 22.591 69.079 1.00 84.64 109 ASP A CA 1
ATOM 801 C C . ASP A 1 132 ? 1.866 21.728 70.164 1.00 80.07 109 ASP A C 1
ATOM 802 O O . ASP A 1 132 ? 2.010 21.968 71.368 1.00 81.05 109 ASP A O 1
ATOM 807 N N . LYS A 1 133 ? 1.012 20.801 69.727 1.00 74.18 110 LYS A N 1
ATOM 808 C CA . LYS A 1 133 ? -0.020 20.172 70.578 1.00 70.01 110 LYS A CA 1
ATOM 809 C C . LYS A 1 133 ? 0.169 18.673 70.550 1.00 64.33 110 LYS A C 1
ATOM 810 O O . LYS A 1 133 ? 0.586 18.099 69.522 1.00 64.60 110 LYS A O 1
ATOM 816 N N . PRO A 1 134 ? -0.130 17.953 71.669 1.00 61.20 111 PRO A N 1
ATOM 817 C CA . PRO A 1 134 ? 0.034 16.495 71.735 1.00 56.80 111 PRO A CA 1
ATOM 818 C C . PRO A 1 134 ? -1.057 15.722 71.051 1.00 53.09 111 PRO A C 1
ATOM 819 O O . PRO A 1 134 ? -2.030 16.284 70.546 1.00 52.29 111 PRO A O 1
ATOM 823 N N . LEU A 1 135 ? -0.869 14.389 71.054 1.00 49.17 112 LEU A N 1
ATOM 824 C CA . LEU A 1 135 ? -1.826 13.387 70.468 1.00 45.38 112 LEU A CA 1
ATOM 825 C C . LEU A 1 135 ? -2.204 12.237 71.430 1.00 42.33 112 LEU A C 1
ATOM 826 O O . LEU A 1 135 ? -1.333 11.666 72.085 1.00 43.07 112 LEU A O 1
ATOM 831 N N . THR A 1 136 ? -3.497 11.873 71.493 1.00 39.16 113 THR A N 1
ATOM 832 C CA . THR A 1 136 ? -3.968 10.772 72.334 1.00 35.39 113 THR A CA 1
ATOM 833 C C . THR A 1 136 ? -4.784 9.793 71.488 1.00 33.41 113 THR A C 1
ATOM 834 O O . THR A 1 136 ? -5.663 10.194 70.738 1.00 31.88 113 THR A O 1
ATOM 838 N N . ARG A 1 137 ? -4.486 8.515 71.586 1.00 31.36 114 ARG A N 1
ATOM 839 C CA . ARG A 1 137 ? -5.231 7.582 70.776 1.00 31.08 114 ARG A CA 1
ATOM 840 C C . ARG A 1 137 ? -5.312 6.231 71.449 1.00 30.00 114 ARG A C 1
ATOM 841 O O . ARG A 1 137 ? -4.392 5.846 72.167 1.00 31.17 114 ARG A O 1
ATOM 849 N N . MET A 1 138 ? -6.419 5.543 71.223 1.00 27.52 115 MET A N 1
ATOM 850 C CA . MET A 1 138 ? -6.621 4.211 71.787 1.00 25.37 115 MET A CA 1
ATOM 851 C C . MET A 1 138 ? -6.377 3.258 70.626 1.00 26.04 115 MET A C 1
ATOM 852 O O . MET A 1 138 ? -6.617 3.611 69.466 1.00 26.65 115 MET A O 1
ATOM 857 N N . GLN A 1 139 ? -5.815 2.100 70.927 1.00 24.92 116 GLN A N 1
ATOM 858 C CA . GLN A 1 139 ? -5.377 1.170 69.870 1.00 25.25 116 GLN A CA 1
ATOM 859 C C . GLN A 1 139 ? -5.754 -0.197 70.320 1.00 24.70 116 GLN A C 1
ATOM 860 O O . GLN A 1 139 ? -5.537 -0.534 71.500 1.00 24.96 116 GLN A O 1
ATOM 866 N N . LEU A 1 140 ? -6.362 -0.975 69.414 1.00 24.72 117 LEU A N 1
ATOM 867 C CA . LEU A 1 140 ? -6.705 -2.367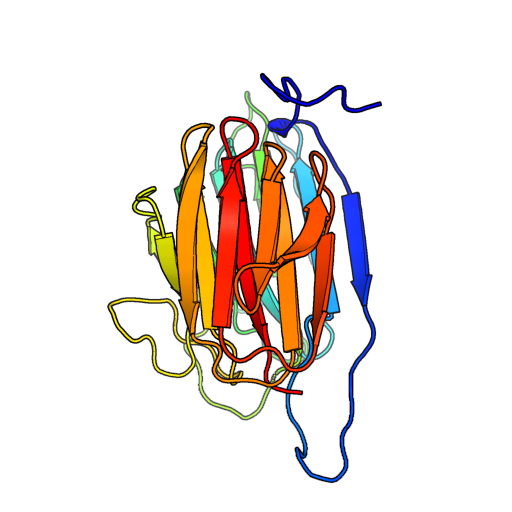 69.645 1.00 24.12 117 LEU A CA 1
ATOM 868 C C . LEU A 1 140 ? -5.866 -3.215 68.682 1.00 23.28 117 LEU A C 1
ATOM 869 O O . LEU A 1 140 ? -5.651 -2.782 67.539 1.00 23.95 117 LEU A O 1
ATOM 874 N N . TRP A 1 141 ? -5.373 -4.383 69.111 1.00 22.69 118 TRP A N 1
ATOM 875 C CA . TRP A 1 141 ? -4.802 -5.369 68.177 1.00 22.62 118 TRP A CA 1
ATOM 876 C C . TRP A 1 141 ? -5.710 -6.603 68.186 1.00 23.55 118 TRP A C 1
ATOM 877 O O . TRP A 1 141 ? -6.023 -7.111 69.281 1.00 23.00 118 TRP A O 1
ATOM 888 N N . LEU A 1 142 ? -6.110 -7.089 66.994 1.00 22.18 119 LEU A N 1
ATOM 889 C CA . LEU A 1 142 ? -6.900 -8.345 66.866 1.00 21.84 119 LEU A CA 1
ATOM 890 C C . LEU A 1 142 ? -6.047 -9.325 66.089 1.00 23.31 119 LEU A C 1
ATOM 891 O O . LEU A 1 142 ? -5.403 -8.912 65.102 1.00 24.89 119 LEU A O 1
ATOM 896 N N . ASP A 1 143 ? -6.036 -10.598 66.481 1.00 23.40 120 ASP A N 1
ATOM 897 C CA . ASP A 1 143 ? -5.348 -11.626 65.683 1.00 23.68 120 ASP A CA 1
ATOM 898 C C . ASP A 1 143 ? -5.880 -11.574 64.274 1.00 25.18 120 ASP A C 1
ATOM 899 O O . ASP A 1 143 ? -7.096 -11.378 64.074 1.00 24.78 120 ASP A O 1
ATOM 904 N N . ALA A 1 144 ? -5.003 -11.835 63.310 1.00 26.49 121 ALA A N 1
ATOM 905 C CA . ALA A 1 144 ? -5.405 -11.835 61.885 1.00 28.99 121 ALA A CA 1
ATOM 906 C C . ALA A 1 144 ? -4.906 -13.052 61.165 1.00 31.60 121 ALA A C 1
ATOM 907 O O . ALA A 1 144 ? -3.795 -13.512 61.444 1.00 32.91 121 ALA A O 1
ATOM 916 N N . PRO A 1 146 ? -3.478 -13.617 57.907 1.00 37.86 123 PRO A N 1
ATOM 917 C CA . PRO A 1 146 ? -2.904 -12.703 56.906 1.00 39.63 123 PRO A CA 1
ATOM 918 C C . PRO A 1 146 ? -3.322 -13.029 55.458 1.00 40.33 123 PRO A C 1
ATOM 919 O O . PRO A 1 146 ? -3.259 -12.144 54.605 1.00 41.27 123 PRO A O 1
ATOM 923 N N . GLN A 1 147 ? -3.727 -14.271 55.163 1.00 40.20 124 GLN A N 1
ATOM 924 C CA . GLN A 1 147 ? -4.128 -14.590 53.777 1.00 41.59 124 GLN A CA 1
ATOM 925 C C . GLN A 1 147 ? -5.539 -14.128 53.473 1.00 39.53 124 GLN A C 1
ATOM 926 O O . GLN A 1 147 ? -5.955 -14.113 52.324 1.00 40.83 124 GLN A O 1
ATOM 932 N N . ARG A 1 148 ? -6.313 -13.817 54.497 1.00 36.93 125 ARG A N 1
ATOM 933 C CA . ARG A 1 148 ? -7.637 -13.236 54.279 1.00 37.71 125 ARG A CA 1
ATOM 934 C C . ARG A 1 148 ? -7.555 -11.857 53.649 1.00 38.91 125 ARG A C 1
ATOM 935 O O . ARG A 1 148 ? -6.808 -10.992 54.145 1.00 38.79 125 ARG A O 1
ATOM 943 N N . GLU A 1 149 ? -8.350 -11.641 52.595 1.00 40.73 126 GLU A N 1
ATOM 944 C CA . GLU A 1 149 ? -8.398 -10.345 51.896 1.00 43.45 126 GLU A CA 1
ATOM 945 C C . GLU A 1 149 ? -9.002 -9.287 52.814 1.00 40.52 126 GLU A C 1
ATOM 946 O O . GLU A 1 149 ? -9.956 -9.547 53.549 1.00 40.00 126 GLU A O 1
ATOM 952 N N . ASN A 1 150 ? -8.427 -8.085 52.791 1.00 40.02 127 ASN A N 1
ATOM 953 C CA . ASN A 1 150 ? -9.014 -6.945 53.475 1.00 37.69 127 ASN A CA 1
ATOM 954 C C . ASN A 1 150 ? -8.313 -5.682 52.980 1.00 38.47 127 ASN A C 1
ATOM 955 O O . ASN A 1 150 ? -7.120 -5.727 52.696 1.00 38.14 127 ASN A O 1
ATOM 960 N N . PRO A 1 151 ? -9.034 -4.546 52.902 1.00 38.35 128 PRO A N 1
ATOM 961 C CA . PRO A 1 151 ? -8.335 -3.340 52.423 1.00 39.10 128 PRO A CA 1
ATOM 962 C C . PRO A 1 151 ? -7.182 -2.996 53.377 1.00 37.24 128 PRO A C 1
ATOM 963 O O . PRO A 1 151 ? -7.309 -3.211 54.575 1.00 36.48 128 PRO A O 1
ATOM 967 N N . LEU A 1 152 ? -6.060 -2.504 52.851 1.00 37.33 129 LEU A N 1
ATOM 968 C CA . LEU A 1 152 ? -4.906 -2.134 53.694 1.00 35.74 129 LEU A CA 1
ATOM 969 C C . LEU A 1 152 ? -5.276 -1.079 54.735 1.00 34.14 129 LEU A C 1
ATOM 970 O O . LEU A 1 152 ? -4.860 -1.171 55.888 1.00 32.45 129 LEU A O 1
ATOM 975 N N . ILE A 1 153 ? -6.045 -0.066 54.322 1.00 33.78 130 ILE A N 1
ATOM 976 C CA . ILE A 1 153 ? -6.352 1.077 55.180 1.00 32.29 130 ILE A CA 1
ATOM 977 C C . ILE A 1 153 ? -7.819 1.453 55.000 1.00 32.51 130 ILE A C 1
ATOM 978 O O . ILE A 1 153 ? -8.297 1.602 53.854 1.00 33.55 130 ILE A O 1
ATOM 983 N N . GLN A 1 154 ? -8.535 1.578 56.110 1.00 30.60 131 GLN A N 1
ATOM 984 C CA . GLN A 1 154 ? -9.892 2.122 56.107 1.00 30.59 131 GLN A CA 1
ATOM 985 C C . GLN A 1 154 ? -9.991 3.130 57.234 1.00 30.05 131 GLN A C 1
ATOM 986 O O . GLN A 1 154 ? -9.343 2.962 58.300 1.00 28.20 131 GLN A O 1
ATOM 992 N N . LYS A 1 155 ? -10.828 4.143 57.040 1.00 29.44 132 LYS A N 1
ATOM 993 C CA . LYS A 1 155 ? -11.130 5.075 58.123 1.00 30.50 132 LYS A CA 1
ATOM 994 C C . LYS A 1 155 ? -12.633 5.238 58.260 1.00 30.28 132 LYS A C 1
ATOM 995 O O . LYS A 1 155 ? -13.350 5.077 57.278 1.00 32.41 132 LYS A O 1
ATOM 1001 N N . LEU A 1 156 ? -13.086 5.627 59.455 1.00 29.33 133 LEU A N 1
ATOM 1002 C CA . LEU A 1 156 ? -14.495 5.866 59.753 1.00 28.78 133 LEU A CA 1
ATOM 1003 C C . LEU A 1 156 ? -14.626 7.099 60.641 1.00 28.96 133 LEU A C 1
ATOM 1004 O O . LEU A 1 156 ? -13.881 7.283 61.616 1.00 27.81 133 LEU A O 1
ATOM 1009 N N . ALA A 1 157 ? -15.560 7.974 60.307 1.00 29.54 134 ALA A N 1
ATOM 1010 C CA . ALA A 1 157 ? -15.823 9.120 61.138 1.00 30.58 134 ALA A CA 1
ATOM 1011 C C . ALA A 1 157 ? -16.829 8.757 62.245 1.00 30.25 134 ALA A C 1
ATOM 1012 O O . ALA A 1 157 ? -17.971 8.405 61.953 1.00 31.42 134 ALA A O 1
ATOM 1014 N N . LEU A 1 158 ? -16.421 8.887 63.498 1.00 27.64 135 LEU A N 1
ATOM 1015 C CA . LEU A 1 158 ? -17.313 8.535 64.625 1.00 27.90 135 LEU A CA 1
ATOM 1016 C C . LEU A 1 158 ? -18.474 9.500 64.699 1.00 29.62 135 LEU A C 1
ATOM 1017 O O . LEU A 1 158 ? -18.278 10.731 64.711 1.00 31.05 135 LEU A O 1
ATOM 1022 N N . ASN A 1 159 ? -19.685 8.961 64.681 1.00 30.29 136 ASN A N 1
ATOM 1023 C CA . ASN A 1 159 ? -20.855 9.835 64.725 1.00 32.09 136 ASN A CA 1
ATOM 1024 C C . ASN A 1 159 ? -21.189 10.336 66.128 1.00 32.86 136 ASN A C 1
ATOM 1025 O O . ASN A 1 159 ? -21.917 11.322 66.238 1.00 34.48 136 ASN A O 1
ATOM 1030 N N . MET A 1 160 ? -20.653 9.665 67.163 1.00 31.33 137 MET A N 1
ATOM 1031 C CA . MET A 1 160 ? -20.794 10.149 68.573 1.00 32.18 137 MET A CA 1
ATOM 1032 C C . MET A 1 160 ? -22.236 10.039 69.113 1.00 33.50 137 MET A C 1
ATOM 1033 O O . MET A 1 160 ? -22.604 10.699 70.096 1.00 33.82 137 MET A O 1
ATOM 1038 N N . GLY A 1 161 ? -23.047 9.185 68.485 1.00 33.62 138 GLY A N 1
ATOM 1039 C CA . GLY A 1 161 ? -24.423 8.983 68.967 1.00 35.35 138 GLY A CA 1
ATOM 1040 C C . GLY A 1 161 ? -24.388 7.993 70.147 1.00 33.72 138 GLY A C 1
ATOM 1041 O O . GLY A 1 161 ? -23.319 7.570 70.591 1.00 31.55 138 GLY A O 1
ATOM 1042 N N . LYS A 1 162 ? -25.562 7.622 70.655 1.00 35.14 139 LYS A N 1
ATOM 1043 C CA . LYS A 1 162 ? -25.611 6.684 71.800 1.00 35.23 139 LYS A CA 1
ATOM 1044 C C . LYS A 1 162 ? -24.803 5.426 71.540 1.00 32.95 139 LYS A C 1
ATOM 1045 O O . LYS A 1 162 ? -24.018 4.998 72.411 1.00 31.32 139 LYS A O 1
ATOM 1051 N N . GLN A 1 163 ? -24.989 4.803 70.370 1.00 32.18 140 GLN A N 1
ATOM 1052 C CA . GLN A 1 163 ? -24.140 3.662 70.006 1.00 30.32 140 GLN A CA 1
ATOM 1053 C C . GLN A 1 163 ? -23.936 3.613 68.518 1.00 30.47 140 GLN A C 1
ATOM 1054 O O . GLN A 1 163 ? -24.857 3.944 67.757 1.00 31.93 140 GLN A O 1
ATOM 1060 N N . GLN A 1 164 ? -22.736 3.254 68.081 1.00 28.55 141 GLN A N 1
ATOM 1061 C CA . GLN A 1 164 ? -22.462 3.092 66.650 1.00 29.07 141 GLN A CA 1
ATOM 1062 C C . GLN A 1 164 ? -21.691 1.804 66.458 1.00 27.88 141 GLN A C 1
ATOM 1063 O O . GLN A 1 164 ? -20.792 1.511 67.220 1.00 27.23 141 GLN A O 1
ATOM 1069 N N . LEU A 1 165 ? -22.053 1.028 65.443 1.00 28.67 142 LEU A N 1
ATOM 1070 C CA . LEU A 1 165 ? -21.238 -0.115 65.049 1.00 26.93 142 LEU A CA 1
ATOM 1071 C C . LEU A 1 165 ? -20.111 0.451 64.190 1.00 26.88 142 LEU A C 1
ATOM 1072 O O . LEU A 1 165 ? -20.367 1.035 63.122 1.00 28.05 142 LEU A O 1
ATOM 1077 N N . ILE A 1 166 ? -18.867 0.357 64.665 1.00 26.37 143 ILE A N 1
ATOM 1078 C CA . ILE A 1 166 ? -17.779 1.020 63.962 1.00 25.29 143 ILE A CA 1
ATOM 1079 C C . ILE A 1 166 ? -16.895 0.013 63.233 1.00 26.00 143 ILE A C 1
ATOM 1080 O O . ILE A 1 166 ? -16.049 0.399 62.414 1.00 25.21 143 ILE A O 1
ATOM 1085 N N . ALA A 1 167 ? -17.066 -1.281 63.522 1.00 24.72 144 ALA A N 1
ATOM 1086 C CA . ALA A 1 167 ? -16.354 -2.302 62.735 1.00 25.33 144 ALA A CA 1
ATOM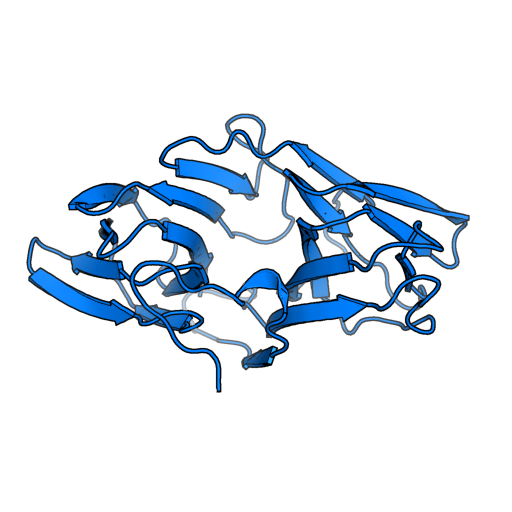 1087 C C . ALA A 1 167 ? -17.107 -3.620 62.788 1.00 26.32 144 ALA A C 1
ATOM 1088 O O . ALA A 1 167 ? -17.676 -3.957 63.836 1.00 25.66 144 ALA A O 1
ATOM 1090 N N . SER A 1 168 ? -17.096 -4.371 61.682 1.00 26.41 145 SER A N 1
ATOM 1091 C CA . SER A 1 168 ? -17.793 -5.628 61.622 1.00 26.88 145 SER A CA 1
ATOM 1092 C C . SER A 1 168 ? -17.202 -6.476 60.488 1.00 28.75 145 SER A C 1
ATOM 1093 O O . SER A 1 168 ? -16.390 -5.973 59.680 1.00 28.65 145 SER A O 1
ATOM 1096 N N . PRO A 1 169 ? -17.577 -7.766 60.440 1.00 29.60 146 PRO A N 1
ATOM 1097 C CA . PRO A 1 169 ? -17.039 -8.697 59.456 1.00 30.96 146 PRO A CA 1
ATOM 1098 C C . PRO A 1 169 ? -17.325 -8.275 58.012 1.00 33.35 146 PRO A C 1
ATOM 1099 O O . PRO A 1 169 ? -16.492 -8.533 57.129 1.00 34.05 146 PRO A O 1
ATOM 1103 N N . GLU A 1 170 ? -18.471 -7.634 57.778 1.00 34.04 147 GLU A N 1
ATOM 1104 C CA . GLU A 1 170 ? -18.859 -7.275 56.421 1.00 37.47 147 GLU A CA 1
ATOM 1105 C C . GLU A 1 170 ? -18.994 -5.779 56.199 1.00 36.92 147 GLU A C 1
ATOM 1106 O O . GLU A 1 170 ? -19.396 -5.367 55.113 1.00 38.02 147 GLU A O 1
ATOM 1112 N N . GLY A 1 171 ? -18.659 -4.972 57.211 1.00 34.54 148 GLY A N 1
ATOM 1113 C CA . GLY A 1 171 ? -18.785 -3.520 57.119 1.00 35.63 148 GLY A CA 1
ATOM 1114 C C . GLY A 1 171 ? -20.245 -3.085 57.101 1.00 37.07 148 GLY A C 1
ATOM 1115 O O . GLY A 1 171 ? -20.584 -2.084 56.473 1.00 38.66 148 GLY A O 1
ATOM 1116 N N . ALA A 1 172 ? -21.106 -3.845 57.777 1.00 36.04 149 ALA A N 1
ATOM 1117 C CA . ALA A 1 172 ? -22.534 -3.551 57.850 1.00 37.89 149 ALA A CA 1
ATOM 1118 C C . ALA A 1 172 ? -22.779 -2.150 58.389 1.00 37.75 149 ALA A C 1
ATOM 1119 O O . ALA A 1 172 ? -22.027 -1.661 59.243 1.00 34.87 149 ALA A O 1
ATOM 1121 N N . MET A 1 173 ? -23.829 -1.496 57.892 1.00 39.31 150 MET A N 1
ATOM 1122 C CA . MET A 1 173 ? -24.235 -0.208 58.429 1.00 41.95 150 MET A CA 1
ATOM 1123 C C . MET A 1 173 ? -23.117 0.831 58.327 1.00 37.83 150 MET A C 1
ATOM 1124 O O . MET A 1 173 ? -22.995 1.704 59.183 1.00 36.82 150 MET A O 1
ATOM 1129 N N . GLY A 1 174 ? -22.300 0.719 57.276 1.00 36.71 151 GLY A N 1
ATOM 1130 C CA . GLY A 1 174 ? -21.227 1.684 57.003 1.00 34.72 151 GLY A CA 1
ATOM 1131 C C . GLY A 1 174 ? -20.099 1.618 58.032 1.00 31.63 151 GLY A C 1
ATOM 1132 O O . GLY A 1 174 ? -19.554 2.643 58.452 1.00 31.55 151 GLY A O 1
ATOM 1133 N N . SER A 1 175 ? -19.773 0.409 58.481 1.00 31.12 152 SER A N 1
ATOM 1134 C CA . SER A 1 175 ? -18.726 0.210 59.498 1.00 28.43 152 SER A CA 1
ATOM 1135 C C . SER A 1 175 ? -17.421 -0.218 58.803 1.00 28.87 152 SER A C 1
ATOM 1136 O O . SER A 1 175 ? -17.454 -0.697 57.654 1.00 29.29 152 SER A O 1
ATOM 1139 N N . LEU A 1 176 ? -16.277 -0.051 59.490 1.00 26.85 153 LEU A N 1
ATOM 1140 C CA . LEU A 1 176 ? -14.985 -0.612 59.030 1.00 26.71 153 LEU A CA 1
ATOM 1141 C C . LEU A 1 176 ? -15.158 -2.102 58.800 1.00 27.29 153 LEU A C 1
ATOM 1142 O O . LEU A 1 176 ? -15.823 -2.787 59.582 1.00 27.14 153 LEU A O 1
ATOM 1147 N N . GLN A 1 177 ? -14.565 -2.609 57.737 1.00 27.70 154 GLN A N 1
ATOM 1148 C CA . GLN A 1 177 ? -14.690 -4.051 57.450 1.00 29.04 154 GLN A CA 1
ATOM 1149 C C . GLN A 1 177 ? -13.512 -4.773 58.090 1.00 27.63 154 GLN A C 1
ATOM 1150 O O . GLN A 1 177 ? -12.364 -4.501 57.754 1.00 28.01 154 GLN A O 1
ATOM 1156 N N . LEU A 1 178 ? -13.797 -5.732 58.966 1.00 27.60 155 LEU A N 1
ATOM 1157 C CA . LEU A 1 178 ? -12.749 -6.548 59.595 1.00 25.79 155 LEU A CA 1
ATOM 1158 C C . LEU A 1 178 ? -12.602 -7.903 58.916 1.00 27.99 155 LEU A C 1
ATOM 1159 O O . LEU A 1 178 ? -13.569 -8.450 58.371 1.00 28.42 155 LEU A O 1
ATOM 1164 N N . ARG A 1 179 ? -11.400 -8.470 58.955 1.00 27.30 156 ARG A N 1
ATOM 1165 C CA . ARG A 1 179 ? -11.230 -9.849 58.510 1.00 28.67 156 ARG A CA 1
ATOM 1166 C C . ARG A 1 179 ? -11.235 -10.826 59.704 1.00 29.06 156 ARG A C 1
ATOM 1167 O O . ARG A 1 179 ? -10.821 -11.979 59.560 1.00 30.06 156 ARG A O 1
ATOM 1175 N N . GLN A 1 180 ? -11.709 -10.338 60.852 1.00 26.84 157 GLN A N 1
ATOM 1176 C CA . GLN A 1 180 ? -12.073 -11.160 62.025 1.00 27.59 157 GLN A CA 1
ATOM 1177 C C . GLN A 1 180 ? -13.586 -11.149 62.176 1.00 28.22 157 GLN A C 1
ATOM 1178 O O . GLN A 1 180 ? -14.245 -10.211 61.706 1.00 28.26 157 GLN A O 1
ATOM 1184 N N . GLN A 1 181 ? -14.125 -12.168 62.862 1.00 27.53 158 GLN A N 1
ATOM 1185 C CA . GLN A 1 181 ? -15.570 -12.243 63.169 1.00 28.43 158 GLN A CA 1
ATOM 1186 C C . GLN A 1 181 ? -15.870 -11.465 64.447 1.00 26.56 158 GLN A C 1
ATOM 1187 O O . GLN A 1 181 ? -16.229 -12.032 65.489 1.00 25.18 158 GLN A O 1
ATOM 1193 N N . VAL A 1 182 ? -15.659 -10.153 64.380 1.00 24.47 159 VAL A N 1
ATOM 1194 C CA . VAL A 1 182 ? -15.696 -9.301 65.550 1.00 24.04 159 VAL A CA 1
ATOM 1195 C C . VAL A 1 182 ? -16.633 -8.123 65.240 1.00 24.63 159 VAL A C 1
ATOM 1196 O O . VAL A 1 182 ? -16.678 -7.659 64.088 1.00 25.06 159 VAL A O 1
ATOM 1200 N N . TRP A 1 183 ? -17.438 -7.708 66.219 1.00 23.27 160 TRP A N 1
ATOM 1201 C CA . TRP A 1 183 ? -18.284 -6.508 66.011 1.00 24.86 160 TRP A CA 1
ATOM 1202 C C . TRP A 1 183 ? -17.876 -5.527 67.079 1.00 24.10 160 TRP A C 1
ATOM 1203 O O . TRP A 1 183 ? -17.844 -5.877 68.261 1.00 22.82 160 TRP A O 1
ATOM 1214 N N . LEU A 1 184 ? -17.573 -4.302 66.669 1.00 23.27 161 LEU A N 1
ATOM 1215 C CA . LEU A 1 184 ? -17.039 -3.305 67.623 1.00 23.28 161 LEU A CA 1
ATOM 1216 C C . LEU A 1 184 ? -17.983 -2.135 67.648 1.00 23.59 161 LEU A C 1
ATOM 1217 O O . LEU A 1 184 ? -18.341 -1.609 66.580 1.00 23.80 161 LEU A O 1
ATOM 1222 N N . HIS A 1 185 ? -18.365 -1.739 68.855 1.00 23.38 162 HIS A N 1
ATOM 1223 C CA . HIS A 1 185 ? -19.335 -0.670 69.049 1.00 25.54 162 HIS A CA 1
ATOM 1224 C C . HIS A 1 185 ? -18.680 0.423 69.877 1.00 25.02 162 HIS A C 1
ATOM 1225 O O . HIS A 1 185 ? -17.964 0.127 70.858 1.00 24.32 162 HIS A O 1
ATOM 1232 N N . HIS A 1 186 ? -18.971 1.659 69.493 1.00 24.21 163 HIS A N 1
ATOM 1233 C CA . HIS A 1 186 ? -18.536 2.874 70.210 1.00 24.22 163 HIS A CA 1
ATOM 1234 C C . HIS A 1 186 ? -19.765 3.474 70.852 1.00 26.33 163 HIS A C 1
ATOM 1235 O O . HIS A 1 186 ? -20.776 3.664 70.180 1.00 28.60 163 HIS A O 1
ATOM 1242 N N . ILE A 1 187 ? -19.677 3.756 72.155 1.00 27.19 164 ILE A N 1
ATOM 1243 C CA . ILE A 1 187 ? -20.819 4.180 72.981 1.00 27.25 164 ILE A CA 1
ATOM 1244 C C . ILE A 1 187 ? -20.590 5.558 73.574 1.00 27.22 164 ILE A C 1
ATOM 1245 O O . ILE A 1 187 ? -19.546 5.809 74.130 1.00 26.36 164 ILE A O 1
ATOM 1250 N N . VAL A 1 188 ? -21.556 6.460 73.441 1.00 27.84 165 VAL A N 1
ATOM 1251 C CA . VAL A 1 188 ? -21.431 7.800 74.032 1.00 28.53 165 VAL A CA 1
ATOM 1252 C C . VAL A 1 188 ? -22.753 8.059 74.717 1.00 30.57 165 VAL A C 1
ATOM 1253 O O . VAL A 1 188 ? -23.780 8.193 74.036 1.00 33.03 165 VAL A O 1
ATOM 1257 N N . LEU A 1 189 ? -22.739 8.125 76.040 1.00 30.91 166 LEU A N 1
ATOM 1258 C CA . LEU A 1 189 ? -23.987 8.258 76.834 1.00 33.43 166 LEU A CA 1
ATOM 1259 C C . LEU A 1 189 ? -23.831 9.334 77.889 1.00 34.90 166 LEU A C 1
ATOM 1260 O O . LEU A 1 189 ? -22.719 9.494 78.426 1.00 35.20 166 LEU A O 1
ATOM 1265 N N . ASP A 1 190 ? -24.929 10.025 78.196 1.00 38.01 167 ASP A N 1
ATOM 1266 C CA . ASP A 1 190 ? -25.030 10.909 79.364 1.00 41.14 167 ASP A CA 1
ATOM 1267 C C . ASP A 1 190 ? -25.302 10.034 80.586 1.00 40.57 167 ASP A C 1
ATOM 1268 O O . ASP A 1 190 ? -25.790 8.900 80.459 1.00 39.50 167 ASP A O 1
ATOM 1273 N N . LYS A 1 191 ? -24.985 10.557 81.764 1.00 41.48 168 LYS A N 1
ATOM 1274 C CA . LYS A 1 191 ? -25.222 9.848 83.017 1.00 41.64 168 LYS A CA 1
ATOM 1275 C C . LYS A 1 191 ? -26.664 9.356 83.074 1.00 43.49 168 LYS A C 1
ATOM 1276 O O . LYS A 1 191 ? -27.608 10.107 82.769 1.00 45.29 168 LYS A O 1
ATOM 1282 N N . GLY A 1 192 ? -26.827 8.090 83.425 1.00 43.50 169 GLY A N 1
ATOM 1283 C CA . GLY A 1 192 ? -28.150 7.506 83.577 1.00 45.80 169 GLY A CA 1
ATOM 1284 C C . GLY A 1 192 ? -28.775 6.994 82.286 1.00 45.74 169 GLY A C 1
ATOM 1285 O O . GLY A 1 192 ? -29.836 6.383 82.342 1.00 46.85 169 GLY A O 1
ATOM 1286 N N . GLU A 1 193 ? -28.135 7.253 81.139 1.00 43.51 170 GLU A N 1
ATOM 1287 C CA . GLU A 1 193 ? -28.617 6.748 79.838 1.00 43.96 170 GLU A CA 1
ATOM 1288 C C . GLU A 1 193 ? -28.179 5.289 79.673 1.00 41.54 170 GLU A C 1
ATOM 1289 O O . GLU A 1 193 ? -27.241 4.842 80.332 1.00 38.99 170 GLU A O 1
ATOM 1295 N N . SER A 1 194 ? -28.855 4.549 78.797 1.00 41.85 171 SER A N 1
ATOM 1296 C CA . SER A 1 194 ? -28.491 3.143 78.570 1.00 40.68 171 SER A CA 1
ATOM 1297 C C . SER A 1 194 ? -28.532 2.773 77.096 1.00 40.36 171 SER A C 1
ATOM 1298 O O . SER A 1 194 ? -29.204 3.446 76.299 1.00 41.65 171 SER A O 1
ATOM 1301 N N . ALA A 1 195 ? -27.843 1.691 76.753 1.00 37.95 172 ALA A N 1
ATOM 1302 C CA . ALA A 1 195 ? -27.764 1.180 75.378 1.00 37.90 172 ALA A CA 1
ATOM 1303 C C . ALA A 1 195 ? -27.744 -0.338 75.454 1.00 37.99 172 ALA A C 1
ATOM 1304 O O . ALA A 1 195 ? -27.040 -0.909 76.314 1.00 36.48 172 ALA A O 1
ATOM 1306 N N . ASN A 1 196 ? -28.514 -0.983 74.577 1.00 38.68 173 ASN A N 1
ATOM 1307 C CA . ASN A 1 196 ? -28.619 -2.447 74.572 1.00 40.25 173 ASN A CA 1
ATOM 1308 C C . ASN A 1 196 ? -27.892 -3.022 73.351 1.00 38.55 173 ASN A C 1
ATOM 1309 O O . ASN A 1 196 ? -27.900 -2.410 72.258 1.00 37.47 173 ASN A O 1
ATOM 1314 N N . PHE A 1 197 ? -27.292 -4.200 73.531 1.00 37.97 174 PHE A N 1
ATOM 1315 C CA . PHE A 1 197 ? -26.485 -4.872 72.494 1.00 35.89 174 PHE A CA 1
ATOM 1316 C C . PHE A 1 197 ? -26.840 -6.364 72.437 1.00 37.83 174 PHE A C 1
ATOM 1317 O O . PHE A 1 197 ? -26.965 -7.036 73.473 1.00 36.79 174 PHE A O 1
ATOM 1325 N N . GLN A 1 198 ? -27.007 -6.870 71.223 1.00 38.34 175 GLN A N 1
ATOM 1326 C CA . GLN A 1 198 ? -27.228 -8.286 70.975 1.00 41.05 175 GLN A CA 1
ATOM 1327 C C . GLN A 1 198 ? -25.876 -8.824 70.507 1.00 38.25 175 GLN A C 1
ATOM 1328 O O . GLN A 1 198 ? -25.280 -8.300 69.571 1.00 39.25 175 GLN A O 1
ATOM 1334 N N . LEU A 1 199 ? -25.379 -9.858 71.161 1.00 36.50 176 LEU A N 1
ATOM 1335 C CA . LEU A 1 199 ? -24.047 -10.352 70.874 1.00 34.09 176 LEU A CA 1
ATOM 1336 C C . LEU A 1 199 ? -24.106 -11.525 69.903 1.00 34.23 176 LEU A C 1
ATOM 1337 O O . LEU A 1 199 ? -25.003 -12.393 69.997 1.00 35.97 176 LEU A O 1
ATOM 1342 N N . HIS A 1 200 ? -23.200 -11.500 68.931 1.00 31.87 177 HIS A N 1
ATOM 1343 C CA . HIS A 1 200 ? -22.976 -12.571 67.986 1.00 32.55 177 HIS A CA 1
ATOM 1344 C C . HIS A 1 200 ? -22.130 -13.698 68.590 1.00 32.12 177 HIS A C 1
ATOM 1345 O O . HIS A 1 200 ? -22.505 -14.847 68.517 1.00 32.21 177 HIS A O 1
ATOM 1352 N N . GLY A 1 201 ? -20.993 -13.348 69.192 1.00 30.78 178 GLY A N 1
ATOM 1353 C CA . GLY A 1 201 ? -20.066 -14.342 69.760 1.00 29.92 178 GLY A CA 1
ATOM 1354 C C . GLY A 1 201 ? -20.303 -14.587 71.241 1.00 30.77 178 GLY A C 1
ATOM 1355 O O . GLY A 1 201 ? -21.174 -13.957 71.858 1.00 30.81 178 GLY A O 1
ATOM 1356 N N . PRO A 1 202 ? -19.552 -15.541 71.818 1.00 30.07 179 PRO A N 1
ATOM 1357 C CA . PRO A 1 202 ? -19.714 -16.007 73.185 1.00 29.69 179 PRO A CA 1
ATOM 1358 C C . PRO A 1 202 ? -18.895 -15.168 74.186 1.00 28.00 179 PRO A C 1
ATOM 1359 O O . PRO A 1 202 ? -18.841 -15.487 75.359 1.00 27.97 179 PRO A O 1
ATOM 1363 N N . ARG A 1 203 ? -18.248 -14.116 73.713 1.00 26.33 180 ARG A N 1
ATOM 1364 C CA . ARG A 1 203 ? -17.349 -13.344 74.591 1.00 25.06 180 ARG A CA 1
ATOM 1365 C C . ARG A 1 203 ? -17.541 -11.863 74.254 1.00 24.97 180 ARG A C 1
ATOM 1366 O O . ARG A 1 203 ? -17.658 -11.495 73.087 1.00 25.25 180 ARG A O 1
ATOM 1374 N N . ALA A 1 204 ? -17.571 -11.009 75.270 1.00 25.03 181 ALA A N 1
ATOM 1375 C CA . ALA A 1 204 ? -17.579 -9.564 75.016 1.00 23.98 181 ALA A CA 1
ATOM 1376 C C . ALA A 1 204 ? -16.506 -8.932 75.864 1.00 23.42 181 ALA A C 1
ATOM 1377 O O . ALA A 1 204 ? -16.178 -9.444 76.978 1.00 23.67 181 ALA A O 1
ATOM 1379 N N . TYR A 1 205 ? -15.971 -7.825 75.379 1.00 22.27 182 TYR A N 1
ATOM 1380 C CA . TYR A 1 205 ? -15.074 -7.051 76.205 1.00 21.91 182 TYR A CA 1
ATOM 1381 C C . TYR A 1 205 ? -15.657 -5.645 76.266 1.00 23.48 182 TYR A C 1
ATOM 1382 O O . TYR A 1 205 ? -16.015 -5.040 75.221 1.00 23.06 182 TYR A O 1
ATOM 1391 N N . LEU A 1 206 ? -15.705 -5.086 77.485 1.00 22.51 183 LEU A N 1
ATOM 1392 C CA . LEU A 1 206 ? -16.147 -3.703 77.705 1.00 21.69 183 LEU A CA 1
ATOM 1393 C C . LEU A 1 206 ? -14.945 -2.849 78.079 1.00 20.10 183 LEU A C 1
ATOM 1394 O O . LEU A 1 206 ? -14.145 -3.280 78.908 1.00 22.41 183 LEU A O 1
ATOM 1399 N N . GLN A 1 207 ? -14.863 -1.610 77.559 1.00 20.72 184 GLN A N 1
ATOM 1400 C CA . GLN A 1 207 ? -13.757 -0.715 77.886 1.00 19.86 184 GLN A CA 1
ATOM 1401 C C . GLN A 1 207 ? -14.288 0.669 78.186 1.00 21.66 184 GLN A C 1
ATOM 1402 O O . GLN A 1 207 ? -15.041 1.226 77.391 1.00 23.30 184 GLN A O 1
ATOM 1408 N N . SER A 1 208 ? -13.900 1.229 79.329 1.00 21.35 185 SER A N 1
ATOM 1409 C CA . SER A 1 208 ? -14.169 2.625 79.591 1.00 22.51 185 SER A CA 1
ATOM 1410 C C . SER A 1 208 ? -13.101 3.458 78.858 1.00 23.89 185 SER A C 1
ATOM 1411 O O . SER A 1 208 ? -11.876 3.279 79.127 1.00 22.51 185 SER A O 1
ATOM 1414 N N . ILE A 1 209 ? -13.538 4.339 77.949 1.00 22.04 186 ILE A N 1
ATOM 1415 C CA . ILE A 1 209 ? -12.616 5.325 77.377 1.00 24.52 186 ILE A CA 1
ATOM 1416 C C . ILE A 1 209 ? -12.560 6.517 78.337 1.00 26.10 186 ILE A C 1
ATOM 1417 O O . ILE A 1 209 ? -11.464 6.979 78.738 1.00 25.91 186 ILE A O 1
ATOM 1422 N N . HIS A 1 210 ? -13.753 7.009 78.683 1.00 27.45 187 HIS A N 1
ATOM 1423 C CA A HIS A 1 210 ? -13.862 7.909 79.819 0.50 29.25 187 HIS A CA 1
ATOM 1424 C CA B HIS A 1 210 ? -13.971 8.143 79.612 0.50 29.73 187 HIS A CA 1
ATOM 1425 C C . HIS A 1 210 ? -15.218 7.800 80.474 1.00 29.53 187 HIS A C 1
ATOM 1426 O O . HIS A 1 210 ? -16.227 7.455 79.879 1.00 29.45 187 HIS A O 1
ATOM 1439 N N . GLY A 1 211 ? -15.162 7.918 81.795 1.00 30.92 188 GLY A N 1
ATOM 1440 C CA . GLY A 1 211 ? -16.344 7.731 82.651 1.00 31.63 188 GLY A CA 1
ATOM 1441 C C . GLY A 1 211 ? -16.567 6.311 83.148 1.00 30.98 188 GLY A C 1
ATOM 1442 O O . GLY A 1 211 ? -15.845 5.367 82.807 1.00 30.20 188 GLY A O 1
ATOM 1443 N N . LYS A 1 212 ? -17.571 6.170 84.000 1.00 30.89 189 LYS A N 1
ATOM 1444 C CA . LYS A 1 212 ? -17.833 4.906 84.672 1.00 31.30 189 LYS A CA 1
ATOM 1445 C C . LYS A 1 212 ? -19.214 4.408 84.247 1.00 31.47 189 LYS A C 1
ATOM 1446 O O . LYS A 1 212 ? -20.071 5.200 83.848 1.00 32.23 189 LYS A O 1
ATOM 1452 N N . PHE A 1 213 ? -19.416 3.094 84.298 1.00 30.44 190 PHE A N 1
ATOM 1453 C CA . PHE A 1 213 ? -20.655 2.508 83.810 1.00 29.30 190 PHE A CA 1
ATOM 1454 C C . PHE A 1 213 ? -20.789 1.106 84.345 1.00 29.95 190 PHE A C 1
ATOM 1455 O O . PHE A 1 213 ? -19.832 0.553 84.887 1.00 29.55 190 PHE A O 1
ATOM 1463 N N . HIS A 1 214 ? -21.982 0.541 84.213 1.00 29.89 191 HIS A N 1
ATOM 1464 C CA . HIS A 1 214 ? -22.138 -0.853 84.557 1.00 29.67 191 HIS A CA 1
ATOM 1465 C C . HIS A 1 214 ? -22.875 -1.611 83.488 1.00 29.51 191 HIS A C 1
ATOM 1466 O O . HIS A 1 214 ? -23.505 -1.024 82.616 1.00 29.60 191 HIS A O 1
ATOM 1473 N N . ALA A 1 215 ? -22.729 -2.927 83.517 1.00 29.61 192 ALA A N 1
ATOM 1474 C CA . ALA A 1 215 ? -23.398 -3.765 82.547 1.00 30.42 192 ALA A CA 1
ATOM 1475 C C . ALA A 1 215 ? -24.418 -4.630 83.269 1.00 32.25 192 ALA A C 1
ATOM 1476 O O . ALA A 1 215 ? -24.154 -5.122 84.371 1.00 31.96 192 ALA A O 1
ATOM 1478 N N . LEU A 1 216 ? -25.585 -4.781 82.642 1.00 34.53 193 LEU A N 1
ATOM 1479 C CA . LEU A 1 216 ? -26.631 -5.702 83.069 1.00 37.18 193 LEU A CA 1
ATOM 1480 C C . LEU A 1 216 ? -26.856 -6.785 82.021 1.00 37.73 193 LEU A C 1
ATOM 1481 O O . LEU A 1 216 ? -26.743 -6.543 80.812 1.00 36.26 193 LEU A O 1
ATOM 1486 N N . THR A 1 217 ? -27.185 -7.977 82.502 1.00 39.95 194 THR A N 1
ATOM 1487 C CA . THR A 1 217 ? -27.655 -9.088 81.672 1.00 42.54 194 THR A CA 1
ATOM 1488 C C . THR A 1 217 ? -28.860 -9.653 82.405 1.00 45.89 194 THR A C 1
ATOM 1489 O O . THR A 1 217 ? -28.857 -9.719 83.634 1.00 46.43 194 THR A O 1
ATOM 1493 N N . HIS A 1 218 ? -29.911 -9.991 81.658 1.00 48.44 195 HIS A N 1
ATOM 1494 C CA . HIS A 1 218 ? -31.162 -10.490 82.238 1.00 52.26 195 HIS A CA 1
ATOM 1495 C C . HIS A 1 218 ? -31.688 -9.556 83.331 1.00 53.23 195 HIS A C 1
ATOM 1496 O O . HIS A 1 218 ? -32.270 -10.023 84.325 1.00 55.28 195 HIS A O 1
ATOM 1503 N N . HIS A 1 219 ? -31.485 -8.246 83.149 1.00 51.64 196 HIS A N 1
ATOM 1504 C CA . HIS A 1 219 ? -32.006 -7.237 84.089 1.00 53.21 196 HIS A CA 1
ATOM 1505 C C . HIS A 1 219 ? -31.324 -7.305 85.459 1.00 51.83 196 HIS A C 1
ATOM 1506 O O . HIS A 1 219 ? -31.897 -6.875 86.467 1.00 52.97 196 HIS A O 1
ATOM 1513 N N . GLU A 1 220 ? -30.100 -7.842 85.476 1.00 47.86 197 GLU A N 1
ATOM 1514 C CA . GLU A 1 220 ? -29.288 -7.956 86.690 1.00 46.87 197 GLU A CA 1
ATOM 1515 C C . GLU A 1 220 ? -27.870 -7.507 86.454 1.00 42.45 197 GLU A C 1
ATOM 1516 O O . GLU A 1 220 ? -27.308 -7.771 85.393 1.00 39.97 197 GLU A O 1
ATOM 1522 N N . GLU A 1 221 ? -27.298 -6.839 87.452 1.00 41.25 198 GLU A N 1
ATOM 1523 C CA . GLU A 1 221 ? -25.949 -6.319 87.308 1.00 38.94 198 GLU A CA 1
ATOM 1524 C C . GLU A 1 221 ? -24.940 -7.429 87.128 1.00 35.97 198 GLU A C 1
ATOM 1525 O O . GLU A 1 221 ? -24.971 -8.435 87.845 1.00 35.42 198 GLU A O 1
ATOM 1531 N N . LYS A 1 222 ? -24.052 -7.219 86.160 1.00 32.86 199 LYS A N 1
ATOM 1532 C CA . LYS A 1 222 ? -23.021 -8.180 85.790 1.00 31.68 199 LYS A CA 1
ATOM 1533 C C . LYS A 1 222 ? -21.605 -7.670 86.092 1.00 29.18 199 LYS A C 1
ATOM 1534 O O . LYS A 1 222 ? -20.714 -8.451 86.461 1.00 28.17 199 LYS A O 1
ATOM 1540 N N . ALA A 1 223 ? -21.379 -6.377 85.865 1.00 29.34 200 ALA A N 1
ATOM 1541 C CA . ALA A 1 223 ? -20.086 -5.773 86.116 1.00 27.98 200 ALA A CA 1
ATOM 1542 C C . ALA A 1 223 ? -20.224 -4.281 86.252 1.00 28.92 200 ALA A C 1
ATOM 1543 O O . ALA A 1 223 ? -21.065 -3.675 85.562 1.00 30.29 200 ALA A O 1
ATOM 1545 N N . ALA A 1 224 ? -19.389 -3.674 87.099 1.00 27.99 201 ALA A N 1
ATOM 1546 C CA . ALA A 1 224 ? -19.329 -2.214 87.223 1.00 28.63 201 ALA A CA 1
ATOM 1547 C C . ALA A 1 224 ? -17.872 -1.794 86.923 1.00 28.41 201 ALA A C 1
ATOM 1548 O O . ALA A 1 224 ? -16.916 -2.409 87.435 1.00 29.88 201 ALA A O 1
ATOM 1550 N N . LEU A 1 225 ? -17.717 -0.780 86.086 1.00 27.42 202 LEU A N 1
ATOM 1551 C CA . LEU A 1 225 ? -16.420 -0.347 85.582 1.00 27.05 202 LEU A CA 1
ATOM 1552 C C . LEU A 1 225 ? -16.178 1.094 85.959 1.00 28.34 202 LEU A C 1
ATOM 1553 O O . LEU A 1 225 ? -17.048 1.955 85.737 1.00 29.36 202 LEU A O 1
ATOM 1558 N N . THR A 1 226 ? -15.027 1.365 86.568 1.00 27.89 203 THR A N 1
ATOM 1559 C CA . THR A 1 226 ? -14.636 2.725 86.863 1.00 28.18 203 THR A CA 1
ATOM 1560 C C . THR A 1 226 ? -13.852 3.264 85.666 1.00 28.40 203 THR A C 1
ATOM 1561 O O . THR A 1 226 ? -13.670 2.557 84.677 1.00 26.48 203 THR A O 1
ATOM 1565 N N . CYS A 1 227 ? -13.429 4.529 85.728 1.00 29.23 204 CYS A N 1
ATOM 1566 C CA . CYS A 1 227 ? -12.790 5.180 84.580 1.00 30.83 204 CYS A CA 1
ATOM 1567 C C . CYS A 1 227 ? -11.564 4.366 84.143 1.00 29.30 204 CYS A C 1
ATOM 1568 O O . CYS A 1 227 ? -10.723 4.052 84.987 1.00 28.45 204 CYS A O 1
ATOM 1571 N N . GLY A 1 228 ? -11.467 4.063 82.849 1.00 27.02 205 GLY A N 1
ATOM 1572 C CA . GLY A 1 228 ? -10.342 3.307 82.333 1.00 25.62 205 GLY A CA 1
ATOM 1573 C C . GLY A 1 228 ? -10.348 1.790 82.576 1.00 25.04 205 GLY A C 1
ATOM 1574 O O . GLY A 1 228 ? -9.469 1.100 82.054 1.00 24.23 205 GLY A O 1
ATOM 1575 N N . ASP A 1 229 ? -11.374 1.239 83.238 1.00 23.20 206 ASP A N 1
ATOM 1576 C CA . ASP A 1 229 ? -11.433 -0.237 83.449 1.00 24.14 206 ASP A CA 1
ATOM 1577 C C . ASP A 1 229 ? -11.801 -0.940 82.171 1.00 22.82 206 ASP A C 1
ATOM 1578 O O . ASP A 1 229 ? -12.557 -0.386 81.341 1.00 23.38 206 ASP A O 1
ATOM 1583 N N . GLY A 1 230 ? -11.312 -2.168 82.017 1.00 22.35 207 GLY A N 1
ATOM 1584 C CA . GLY A 1 230 ? -11.907 -3.146 81.071 1.00 21.80 207 GLY A CA 1
ATOM 1585 C C . GLY A 1 230 ? -12.599 -4.269 81.799 1.00 23.50 207 GLY A C 1
ATOM 1586 O O . GLY A 1 230 ? -12.357 -4.469 82.999 1.00 23.03 207 GLY A O 1
ATOM 1587 N N . ALA A 1 231 ? -13.427 -5.062 81.094 1.00 21.94 208 ALA A N 1
ATOM 1588 C CA . ALA A 1 231 ? -14.019 -6.267 81.688 1.00 22.44 208 ALA A CA 1
ATOM 1589 C C . ALA A 1 231 ? -14.405 -7.183 80.556 1.00 22.67 208 ALA A C 1
ATOM 1590 O O . ALA A 1 231 ? -15.066 -6.754 79.587 1.00 22.84 208 ALA A O 1
ATOM 1592 N N . PHE A 1 232 ? -13.967 -8.437 80.654 1.00 24.59 209 PHE A N 1
ATOM 1593 C CA . PHE A 1 232 ? -14.466 -9.486 79.750 1.00 26.67 209 PHE A CA 1
ATOM 1594 C C . PHE A 1 232 ? -15.732 -10.034 80.356 1.00 28.09 209 PHE A C 1
ATOM 1595 O O . PHE A 1 232 ? -15.824 -10.239 81.595 1.00 31.21 209 PHE A O 1
ATOM 1603 N N . ILE A 1 233 ? -16.683 -10.343 79.497 1.00 29.52 210 ILE A N 1
ATOM 1604 C CA . ILE A 1 233 ? -17.955 -10.919 79.868 1.00 31.19 210 ILE A CA 1
ATOM 1605 C C . ILE A 1 233 ? -18.258 -12.162 78.980 1.00 32.39 210 ILE A C 1
ATOM 1606 O O . ILE A 1 233 ? -18.098 -12.101 77.781 1.00 29.41 210 ILE A O 1
ATOM 1611 N N . ARG A 1 234 ? -18.668 -13.284 79.594 1.00 32.93 211 ARG A N 1
ATOM 1612 C CA . ARG A 1 234 ? -18.857 -14.550 78.851 1.00 35.23 211 ARG A CA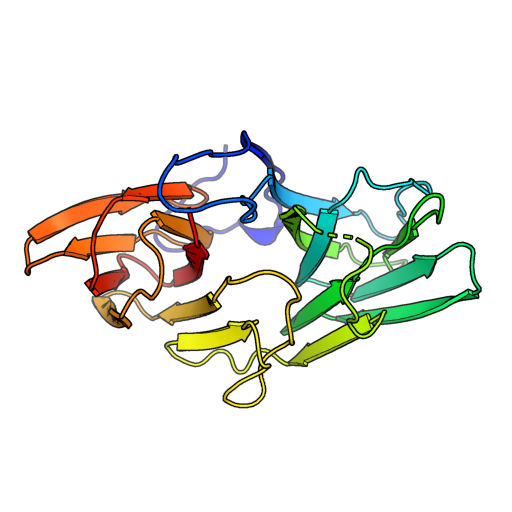 1
ATOM 1613 C C . ARG A 1 234 ? -20.296 -15.006 78.737 1.00 37.86 211 ARG A C 1
ATOM 1614 O O . ARG A 1 234 ? -21.060 -14.871 79.689 1.00 37.51 211 ARG A O 1
ATOM 1622 N N . ASP A 1 235 ? -20.614 -15.614 77.595 1.00 39.74 212 ASP A N 1
ATOM 1623 C CA . ASP A 1 235 ? -21.865 -16.312 77.353 1.00 43.61 212 ASP A CA 1
ATOM 1624 C C . ASP A 1 235 ? -23.118 -15.495 77.654 1.00 44.91 212 ASP A C 1
ATOM 1625 O O . ASP A 1 235 ? -24.091 -16.038 78.165 1.00 47.16 212 ASP A O 1
ATOM 1630 N N . GLU A 1 236 ? -23.118 -14.210 77.322 1.00 43.39 213 GLU A N 1
ATOM 1631 C CA . GLU A 1 236 ? -24.349 -13.428 77.437 1.00 44.52 213 GLU A CA 1
ATOM 1632 C C . GLU A 1 236 ? -24.741 -12.975 76.060 1.00 44.34 213 GLU A C 1
ATOM 1633 O O . GLU A 1 236 ? -24.003 -12.225 75.427 1.00 43.56 213 GLU A O 1
ATOM 1639 N N . ALA A 1 237 ? -25.906 -13.393 75.606 1.00 44.84 214 ALA A N 1
ATOM 1640 C CA . ALA A 1 237 ? -26.348 -13.012 74.278 1.00 44.78 214 ALA A CA 1
ATOM 1641 C C . ALA A 1 237 ? -26.853 -11.560 74.203 1.00 43.37 214 ALA A C 1
ATOM 1642 O O . ALA A 1 237 ? -26.980 -11.007 73.110 1.00 43.93 214 ALA A O 1
ATOM 1644 N N . ASN A 1 238 ? -27.164 -10.959 75.353 1.00 41.49 215 ASN A N 1
ATOM 1645 C CA . ASN A 1 238 ? -27.659 -9.576 75.381 1.00 40.87 215 ASN A CA 1
ATOM 1646 C C . ASN A 1 238 ? -27.046 -8.871 76.547 1.00 38.67 215 ASN A C 1
ATOM 1647 O O . ASN A 1 238 ? -27.013 -9.415 77.657 1.00 38.04 215 ASN A O 1
ATOM 1652 N N . ILE A 1 239 ? -26.588 -7.645 76.309 1.00 35.63 216 ILE A N 1
ATOM 1653 C CA . ILE A 1 239 ? -25.943 -6.857 77.355 1.00 34.89 216 ILE A CA 1
ATOM 1654 C C . ILE A 1 239 ? -26.457 -5.415 77.283 1.00 34.64 216 ILE A C 1
ATOM 1655 O O . ILE A 1 239 ? -26.548 -4.828 76.194 1.00 34.91 216 ILE A O 1
ATOM 1660 N N . THR A 1 240 ? -26.825 -4.874 78.437 1.00 34.87 217 THR A N 1
ATOM 1661 C CA . THR A 1 240 ? -27.269 -3.493 78.535 1.00 35.17 217 THR A CA 1
ATOM 1662 C C . THR A 1 240 ? -26.222 -2.753 79.320 1.00 33.84 217 THR A C 1
ATOM 1663 O O . THR A 1 240 ? -25.805 -3.236 80.380 1.00 33.14 217 THR A O 1
ATOM 1667 N N . LEU A 1 241 ? -25.814 -1.596 78.795 1.00 32.52 218 LEU A N 1
ATOM 1668 C CA . LEU A 1 241 ? -24.827 -0.749 79.438 1.00 32.63 218 LEU A CA 1
ATOM 1669 C C . LEU A 1 241 ? -25.498 0.487 79.956 1.00 33.60 218 LEU A C 1
ATOM 1670 O O . LEU A 1 241 ? -26.288 1.122 79.236 1.00 35.10 218 LEU A O 1
ATOM 1675 N N . VAL A 1 242 ? -25.140 0.883 81.175 1.00 33.57 219 VAL A N 1
ATOM 1676 C CA . VAL A 1 242 ? -25.804 2.045 81.801 1.00 34.82 219 VAL A CA 1
ATOM 1677 C C . VAL A 1 242 ? -24.728 3.002 82.315 1.00 34.95 219 VAL A C 1
ATOM 1678 O O . VAL A 1 242 ? -23.833 2.583 83.084 1.00 34.12 219 VAL A O 1
ATOM 1682 N N . ALA A 1 243 ? -24.810 4.267 81.911 1.00 35.19 220 ALA A N 1
ATOM 1683 C CA . ALA A 1 243 ? -23.788 5.232 82.301 1.00 34.06 220 ALA A CA 1
ATOM 1684 C C . ALA A 1 243 ? -23.974 5.717 83.729 1.00 35.92 220 ALA A C 1
ATOM 1685 O O . ALA A 1 243 ? -25.079 6.048 84.136 1.00 37.69 220 ALA A O 1
ATOM 1687 N N . ASP A 1 244 ? -22.872 5.731 84.480 1.00 35.52 221 ASP A N 1
ATOM 1688 C CA . ASP A 1 244 ? -22.872 6.258 85.826 1.00 37.33 221 ASP A CA 1
ATOM 1689 C C . ASP A 1 244 ? -22.227 7.613 85.923 1.00 37.85 221 ASP A C 1
ATOM 1690 O O . ASP A 1 244 ? -22.190 8.202 87.007 1.00 39.33 221 ASP A O 1
ATOM 1695 N N . SER A 1 245 ? -21.731 8.099 84.783 1.00 36.23 222 SER A N 1
ATOM 1696 C CA . SER A 1 245 ? -21.307 9.484 84.587 1.00 37.54 222 SER A CA 1
ATOM 1697 C C . SER A 1 245 ? -21.314 9.694 83.074 1.00 36.93 222 SER A C 1
ATOM 1698 O O . SER A 1 245 ? -21.581 8.737 82.338 1.00 36.72 222 SER A O 1
ATOM 1701 N N . PRO A 1 246 ? -20.999 10.913 82.586 1.00 38.16 223 PRO A N 1
ATOM 1702 C CA . PRO A 1 246 ? -20.843 11.028 81.121 1.00 37.08 223 PRO A CA 1
ATOM 1703 C C . PRO A 1 246 ? -19.822 10.009 80.626 1.00 35.29 223 PRO A C 1
ATOM 1704 O O . PRO A 1 246 ? -18.783 9.850 81.255 1.00 34.95 223 PRO A O 1
ATOM 1708 N N . LEU A 1 247 ? -20.121 9.295 79.540 1.00 33.16 224 LEU A N 1
ATOM 1709 C CA . LEU A 1 247 ? -19.388 8.077 79.229 1.00 30.57 224 LEU A CA 1
ATOM 1710 C C . LEU A 1 247 ? -18.959 8.023 77.759 1.00 30.58 224 LEU A C 1
ATOM 1711 O O . LEU A 1 247 ? -19.724 8.413 76.880 1.00 31.26 224 LEU A O 1
ATOM 1716 N N . ARG A 1 248 ? -17.737 7.549 77.500 1.00 28.71 225 ARG A N 1
ATOM 1717 C CA . ARG A 1 248 ? -17.405 7.023 76.182 1.00 27.39 225 ARG A CA 1
ATOM 1718 C C . ARG A 1 248 ? -16.850 5.638 76.46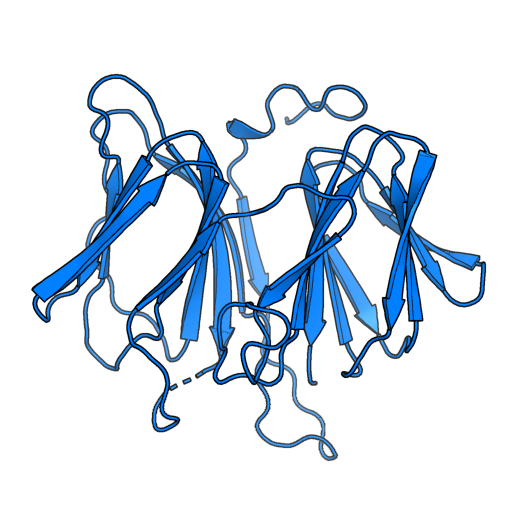5 1.00 25.50 225 ARG A C 1
ATOM 1719 O O . ARG A 1 248 ? -16.017 5.478 77.385 1.00 25.36 225 ARG A O 1
ATOM 1727 N N . ALA A 1 249 ? -17.309 4.644 75.704 1.00 24.33 226 ALA A N 1
ATOM 1728 C CA . ALA A 1 249 ? -16.890 3.280 75.938 1.00 23.51 226 ALA A CA 1
ATOM 1729 C C . ALA A 1 249 ? -16.842 2.490 74.638 1.00 22.39 226 ALA A C 1
ATOM 1730 O O . ALA A 1 249 ? -17.394 2.924 73.608 1.00 23.11 226 ALA A O 1
ATOM 1732 N N . LEU A 1 250 ? -16.277 1.297 74.715 1.00 22.38 227 LEU A N 1
ATOM 1733 C CA . LEU A 1 250 ? -16.332 0.364 73.598 1.00 23.04 227 LEU A CA 1
ATOM 1734 C C . LEU A 1 250 ? -16.962 -0.916 74.107 1.00 23.54 227 LEU A C 1
ATOM 1735 O O . LEU A 1 250 ? -16.774 -1.282 75.285 1.00 23.81 227 LEU A O 1
ATOM 1740 N N . LEU A 1 251 ? -17.698 -1.598 73.229 1.00 23.17 228 LEU A N 1
ATOM 1741 C CA . LEU A 1 251 ? -18.109 -2.959 73.520 1.00 23.19 228 LEU A CA 1
ATOM 1742 C C . LEU A 1 251 ? -17.631 -3.748 72.319 1.00 23.19 228 LEU A C 1
ATOM 1743 O O . LEU A 1 251 ? -17.952 -3.400 71.150 1.00 21.48 228 LEU A O 1
ATOM 1748 N N . ILE A 1 252 ? -16.833 -4.777 72.603 1.00 21.37 229 ILE A N 1
ATOM 1749 C CA . ILE A 1 252 ? -16.289 -5.624 71.526 1.00 22.54 229 ILE A CA 1
ATOM 1750 C C . ILE A 1 252 ? -16.917 -6.992 71.612 1.00 23.04 229 ILE A C 1
ATOM 1751 O O . ILE A 1 252 ? -16.856 -7.636 72.662 1.00 23.26 229 ILE A O 1
ATOM 1756 N N . ASP A 1 253 ? -17.514 -7.445 70.508 1.00 22.93 230 ASP A N 1
ATOM 1757 C CA . ASP A 1 253 ? -18.226 -8.718 70.464 1.00 23.98 230 ASP A CA 1
ATOM 1758 C C . ASP A 1 253 ? -17.254 -9.686 69.791 1.00 23.48 230 ASP A C 1
ATOM 1759 O O . ASP A 1 253 ? -16.871 -9.489 68.626 1.00 23.08 230 ASP A O 1
ATOM 1764 N N . LEU A 1 254 ? -16.792 -10.690 70.549 1.00 23.21 231 LEU A N 1
ATOM 1765 C CA . LEU A 1 254 ? -15.666 -11.517 70.180 1.00 23.15 231 LEU A CA 1
ATOM 1766 C C . LEU A 1 254 ? -16.096 -12.960 69.932 1.00 24.32 231 LEU A C 1
ATOM 1767 O O . LEU A 1 254 ? -17.014 -13.470 70.602 1.00 25.27 231 LEU A O 1
ATOM 1772 N N . PRO A 1 255 ? -15.482 -13.615 68.934 1.00 24.14 232 PRO A N 1
ATOM 1773 C CA . PRO A 1 255 ? -15.962 -14.892 68.375 1.00 25.15 232 PRO A CA 1
ATOM 1774 C C . PRO A 1 255 ? -15.621 -16.163 69.159 1.00 24.72 232 PRO A C 1
ATOM 1775 O O . PRO A 1 255 ? -16.170 -17.256 68.862 1.00 26.40 232 PRO A O 1
ATOM 1779 N N . VAL A 1 256 ? -14.726 -16.053 70.151 1.00 24.32 233 VAL A N 1
ATOM 1780 C CA . VAL A 1 256 ? -14.273 -17.279 70.873 1.00 25.48 233 VAL A CA 1
ATOM 1781 C C . VAL A 1 256 ? -13.815 -16.923 72.277 1.00 25.53 233 VAL A C 1
ATOM 1782 O O . VAL A 1 256 ? -13.317 -15.812 72.491 1.00 25.44 233 VAL A O 1
#

InterPro domains:
  IPR003829 Pirin, N-terminal domain [PF02678] (4-119)
  IPR011051 RmlC-like cupin domain superfamily [SSF51182] (1-231)
  IPR012093 Pirin [PIRSF006232] (2-226)
  IPR012093 Pirin [PTHR43212] (1-232)
  IPR014710 RmlC-like jelly roll fold [G3DSA:2.60.120.10] (12-133)
  IPR014710 RmlC-like jelly roll fold [G3DSA:2.60.120.10] (134-233)
  IPR041602 Quercetin 2,3-dioxygenase, C-terminal cupin domain [PF17954] (142-231)

Solvent-accessible surface area: 10762 Å² total

Foldseek 3Di:
DQDDAFCSPCLQVDWDKDADDFDDDVVFPDAKDWGMKIKDKAFQFGKDDWDADDQWKKKKAWQAAKKKKAKPVGDIDIDHHQKMKIAQHEPPIIMMITGPGNHGMTMMIMIIMHHYPDDFDRMDMDGHPQPQKDFAEACPCPPVHHHDVGHKTKMKGWDAAFDKDKDFADAFKKKKFWSGHWKFKDAPNHTDGTGGHGDMDMDGRGRMIMIGGRHGTIMMMMRGHD